Protein AF-A0A4Z0ADP9-F1 (afdb_monomer)

Mean predicted aligned error: 9.2 Å

Radius of gyration: 18.4 Å; Cα contacts (8 Å, |Δi|>4): 472; chains: 1; bounding box: 40×33×68 Å

Solvent-accessib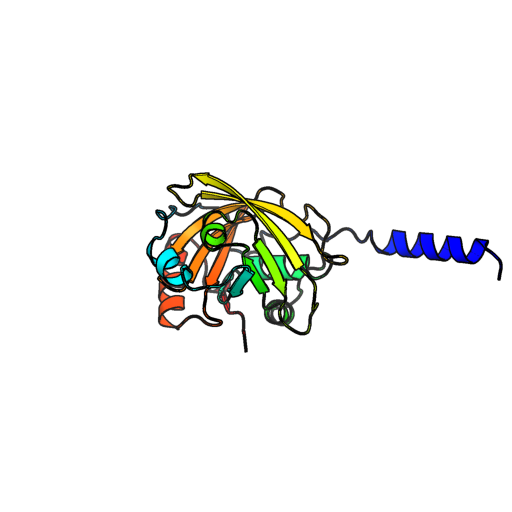le surface area (backbone atoms only — not comparable to full-atom values): 11569 Å² total; per-residue (Å²): 134,67,73,69,62,59,55,55,54,54,55,53,60,63,56,68,72,61,64,75,57,58,80,79,73,46,80,40,74,81,27,31,42,49,67,57,62,85,72,70,54,34,64,67,64,62,58,34,53,64,60,41,74,79,60,63,73,58,40,69,34,24,47,24,34,31,23,38,43,50,43,35,48,54,37,11,40,40,48,41,18,48,70,64,91,50,69,67,60,39,49,44,24,37,50,30,38,34,25,65,42,72,63,25,72,71,42,30,51,45,31,37,41,32,32,51,54,92,47,59,57,85,26,31,35,29,35,31,26,45,62,78,35,76,68,39,31,30,30,32,39,23,57,76,46,52,36,90,67,21,25,64,82,58,66,82,48,63,66,27,48,31,30,35,57,46,72,53,61,55,36,35,34,36,40,35,36,40,60,87,45,20,28,41,36,38,28,45,19,74,44,50,64,73,54,73,64,55,50,50,53,51,51,59,56,41,43,80,63,58,43,52,77,86,24,52,43,73,36,70,65,124

Foldseek 3Di:
DDVVVVVVVVVVVVVVLPPAQDAQPQCPPLFFQDFDDDAFFDFDPVLQLVLQVPDDFFDKWWQFKKFNSVLQVLLCQQQANDGDPDVVSSLQFRKMKTHRGSCCVLQVQKIKIAGDHVPPHPWIWMKGWHDPDSRRSWIWIATDDTDPNGYDHQHFHRTWTKGWNDDDNFKTKMWTQTPVRTIIITIIGPDNHDDPVRVVVVVVVVVVVRDDPSRMDGHDPD

Organism: NCBI:txid2293832

Nearest PDB structures (foldseek):
  2at8-assembly1_X  TM=5.720E-01  e=4.796E-04  Rhodnius prolixus
  3bx8-assembly5_E  TM=5.075E-01  e=3.160E-04  unclassified
  3bx8-assembly7_G  TM=4.800E-01  e=2.489E-04  unclassified
  3bx8-assembly8_H  TM=4.765E-01  e=2.345E-04  unclassified
  2een-assembly1_A  TM=3.243E-01  e=4.624E-03  Pyrococcus horikoshii

pLDDT: mean 77.28, std 14.63, range [37.06, 95.62]

Structure (mmCIF, N/CA/C/O backbone):
data_AF-A0A4Z0ADP9-F1
#
_entry.id   AF-A0A4Z0ADP9-F1
#
loop_
_atom_site.group_PDB
_atom_site.id
_atom_site.type_symbol
_atom_site.label_atom_id
_atom_site.label_alt_id
_atom_site.label_comp_id
_atom_site.label_asym_id
_atom_site.label_entity_id
_atom_site.label_seq_id
_atom_site.pdbx_PDB_ins_code
_atom_site.Cartn_x
_atom_site.Cartn_y
_atom_site.Cartn_z
_atom_site.occupancy
_atom_site.B_iso_or_equiv
_atom_site.auth_seq_id
_atom_site.auth_comp_id
_atom_site.auth_asym_id
_atom_site.auth_atom_id
_atom_site.pdbx_PDB_model_num
ATOM 1 N N . MET A 1 1 ? 2.731 -4.764 -52.595 1.00 45.91 1 MET A N 1
ATOM 2 C CA . MET A 1 1 ? 3.699 -4.576 -51.487 1.00 45.91 1 MET A CA 1
ATOM 3 C C . MET A 1 1 ? 4.362 -5.916 -51.202 1.00 45.91 1 MET A C 1
ATOM 5 O O . MET A 1 1 ? 3.656 -6.916 -51.188 1.00 45.91 1 MET A O 1
ATOM 9 N N . LYS A 1 2 ? 5.696 -5.973 -51.088 1.00 42.97 2 LYS A N 1
ATOM 10 C CA . LYS A 1 2 ? 6.429 -7.241 -50.922 1.00 42.97 2 LYS A CA 1
ATOM 11 C C . LYS A 1 2 ? 6.234 -7.778 -49.487 1.00 42.97 2 LYS A C 1
ATOM 13 O O . LYS A 1 2 ? 6.376 -7.000 -48.548 1.00 42.97 2 LYS A O 1
ATOM 18 N N . PRO A 1 3 ? 5.969 -9.081 -49.284 1.00 50.41 3 PRO A N 1
ATOM 19 C CA . PRO A 1 3 ? 5.719 -9.668 -47.956 1.00 50.41 3 PRO A CA 1
ATOM 20 C C . PRO A 1 3 ? 6.911 -9.550 -46.986 1.00 50.41 3 PRO A C 1
ATOM 22 O O . PRO A 1 3 ? 6.744 -9.633 -45.774 1.00 50.41 3 PRO A O 1
ATOM 25 N N . GLN A 1 4 ? 8.109 -9.271 -47.503 1.00 45.81 4 GLN A N 1
ATOM 26 C CA . GLN A 1 4 ? 9.327 -9.063 -46.716 1.00 45.81 4 GLN A CA 1
ATOM 27 C C . GLN A 1 4 ? 9.297 -7.774 -45.872 1.00 45.81 4 GLN A C 1
ATOM 29 O O . GLN A 1 4 ? 9.959 -7.706 -44.842 1.00 45.81 4 GLN A O 1
ATOM 34 N N . THR A 1 5 ? 8.501 -6.769 -46.255 1.00 45.94 5 THR A N 1
ATOM 35 C CA . THR A 1 5 ? 8.387 -5.504 -45.503 1.00 45.94 5 THR A CA 1
ATOM 36 C C . THR A 1 5 ? 7.452 -5.625 -44.292 1.00 45.94 5 THR A C 1
ATOM 38 O O . THR A 1 5 ? 7.631 -4.915 -43.308 1.00 45.94 5 THR A O 1
ATOM 41 N N . LEU A 1 6 ? 6.496 -6.563 -44.328 1.00 45.88 6 LEU A N 1
ATOM 42 C CA . LEU A 1 6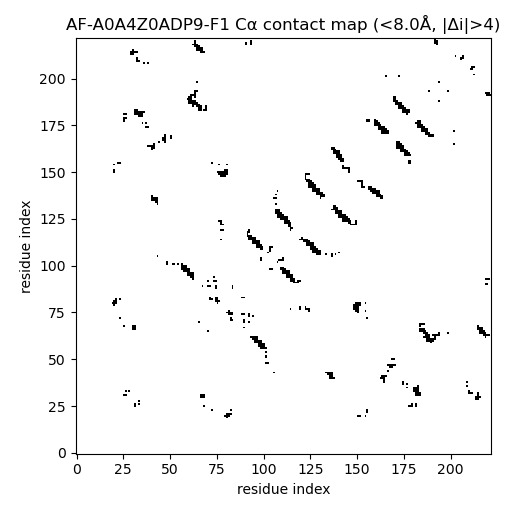 ? 5.605 -6.871 -43.201 1.00 45.88 6 LEU A CA 1
ATOM 43 C C . LEU A 1 6 ? 6.346 -7.618 -42.081 1.00 45.88 6 LEU A C 1
ATOM 45 O O . LEU A 1 6 ? 6.164 -7.299 -40.911 1.00 45.88 6 LEU A O 1
ATOM 49 N N . LEU A 1 7 ? 7.238 -8.550 -42.430 1.00 42.06 7 LEU A N 1
ATOM 50 C CA . LEU A 1 7 ? 8.045 -9.293 -41.454 1.00 42.06 7 LEU A CA 1
ATOM 51 C C . LEU A 1 7 ? 9.061 -8.408 -40.716 1.00 42.06 7 LEU A C 1
ATOM 53 O O . LEU A 1 7 ? 9.235 -8.566 -39.510 1.00 42.06 7 LEU A O 1
ATOM 57 N N . ALA A 1 8 ? 9.674 -7.432 -41.393 1.00 43.19 8 ALA A N 1
ATOM 58 C CA . ALA A 1 8 ? 10.586 -6.487 -40.743 1.00 43.19 8 ALA A CA 1
ATOM 59 C C . ALA A 1 8 ? 9.866 -5.580 -39.723 1.00 43.19 8 ALA A C 1
ATOM 61 O O . ALA A 1 8 ? 10.419 -5.289 -38.664 1.00 43.19 8 ALA A O 1
ATOM 62 N N . GLY A 1 9 ? 8.614 -5.191 -39.997 1.00 38.56 9 GLY A N 1
ATOM 63 C CA . GLY A 1 9 ? 7.794 -4.406 -39.068 1.00 38.56 9 GLY A CA 1
ATOM 64 C C . GLY A 1 9 ? 7.438 -5.160 -37.782 1.00 38.56 9 GLY A C 1
ATOM 65 O O . GLY A 1 9 ? 7.471 -4.578 -36.701 1.00 38.56 9 GLY A O 1
ATOM 66 N N . PHE A 1 10 ? 7.174 -6.468 -37.869 1.00 47.38 10 PHE A N 1
ATOM 67 C CA . PHE A 1 10 ? 6.873 -7.293 -36.691 1.00 47.38 10 PHE A CA 1
ATOM 68 C C . PHE A 1 10 ? 8.099 -7.555 -35.805 1.00 47.38 10 PHE A C 1
ATOM 70 O O . PHE A 1 10 ? 7.971 -7.575 -34.582 1.00 47.38 10 PHE A O 1
ATOM 77 N N . VAL A 1 11 ? 9.291 -7.699 -36.393 1.00 43.06 11 VAL A N 1
ATOM 78 C CA . VAL A 1 11 ? 10.532 -7.921 -35.627 1.00 43.06 11 VAL A CA 1
ATOM 79 C C . VAL A 1 11 ? 10.939 -6.667 -34.842 1.00 43.06 11 VAL A C 1
ATOM 81 O O . VAL A 1 11 ? 11.368 -6.783 -33.696 1.00 43.06 11 VAL A O 1
ATOM 84 N N . PHE A 1 12 ? 10.730 -5.464 -35.390 1.00 42.19 12 PHE A N 1
ATOM 85 C CA . PHE A 1 12 ? 11.024 -4.217 -34.671 1.00 42.19 12 PHE A CA 1
ATOM 86 C C . PHE A 1 12 ? 10.050 -3.926 -33.517 1.00 42.19 12 PHE A C 1
ATOM 88 O O . PHE A 1 12 ? 10.489 -3.449 -32.472 1.00 42.19 12 PHE A O 1
ATOM 95 N N . ILE A 1 13 ? 8.763 -4.268 -33.651 1.00 45.38 13 ILE A N 1
ATOM 96 C CA . ILE A 1 13 ? 7.767 -4.067 -32.580 1.00 45.38 13 ILE A CA 1
ATOM 97 C C . ILE A 1 13 ? 8.021 -5.013 -31.389 1.00 45.38 13 ILE A C 1
ATOM 99 O O . ILE A 1 13 ? 7.850 -4.610 -30.238 1.00 45.38 13 ILE A O 1
ATOM 103 N N . LEU A 1 14 ? 8.506 -6.236 -31.640 1.00 39.66 14 LEU A N 1
ATOM 104 C CA . LEU A 1 14 ? 8.877 -7.203 -30.593 1.00 39.66 14 LEU A CA 1
ATOM 105 C C . LEU A 1 14 ? 10.165 -6.826 -29.834 1.00 39.66 14 LEU A C 1
ATOM 107 O O . LEU A 1 14 ? 10.296 -7.144 -28.651 1.00 39.66 14 LEU A O 1
ATOM 111 N N . LEU A 1 15 ? 11.101 -6.120 -30.476 1.00 37.06 15 LEU A N 1
ATOM 112 C CA . LEU A 1 15 ? 12.349 -5.671 -29.843 1.00 37.06 15 LEU A CA 1
ATOM 113 C C . LEU A 1 15 ? 12.176 -4.388 -29.015 1.00 37.06 15 LEU A C 1
ATOM 115 O O . LEU A 1 15 ? 12.856 -4.224 -28.005 1.00 37.06 15 LEU A O 1
ATOM 119 N N . SER A 1 16 ? 11.228 -3.509 -29.360 1.00 40.22 16 SER A N 1
ATOM 120 C CA . SER A 1 16 ? 10.920 -2.318 -28.548 1.00 40.22 16 SER A CA 1
ATOM 121 C C . SER A 1 16 ? 10.246 -2.624 -27.203 1.00 40.22 16 SER A C 1
ATOM 123 O O . SER A 1 16 ? 10.272 -1.785 -26.310 1.00 40.22 16 SER A O 1
ATOM 125 N N . SER A 1 17 ? 9.686 -3.825 -27.017 1.00 39.66 17 SER A N 1
ATOM 126 C CA . SER A 1 17 ? 9.154 -4.280 -25.720 1.00 39.66 17 SER A CA 1
ATOM 127 C C . SER A 1 17 ? 10.213 -4.866 -24.774 1.00 39.66 17 SER A C 1
ATOM 129 O O . SER A 1 17 ? 9.867 -5.331 -23.692 1.00 39.66 17 SER A O 1
ATOM 131 N N . MET A 1 18 ? 11.495 -4.847 -25.159 1.00 41.31 18 MET A N 1
ATOM 132 C CA . MET A 1 18 ? 12.620 -5.289 -24.324 1.00 41.31 18 MET A CA 1
ATOM 133 C C . MET A 1 18 ? 13.418 -4.128 -23.722 1.00 41.31 18 MET A C 1
ATOM 135 O O . MET A 1 18 ? 14.611 -4.259 -23.458 1.00 41.31 18 MET A O 1
ATOM 139 N N . THR A 1 19 ? 12.787 -2.982 -23.459 1.00 47.94 19 THR A N 1
ATOM 140 C CA . THR A 1 19 ? 13.352 -2.054 -22.474 1.00 47.94 19 THR A CA 1
ATOM 141 C C . THR A 1 19 ? 13.363 -2.768 -21.126 1.00 47.94 19 THR A C 1
ATOM 143 O O . THR A 1 19 ? 12.310 -3.009 -20.535 1.00 47.94 19 THR A O 1
ATOM 146 N N . SER A 1 20 ? 14.550 -3.164 -20.662 1.00 54.59 20 SER A N 1
ATOM 147 C CA . SER A 1 20 ? 14.734 -3.728 -19.328 1.00 54.59 20 SER A CA 1
ATOM 148 C C . SER A 1 20 ? 14.163 -2.751 -18.305 1.00 54.59 20 SER A C 1
ATOM 150 O O . SER A 1 20 ? 14.586 -1.592 -18.268 1.00 54.59 20 SER A O 1
ATOM 152 N N . ALA A 1 21 ? 13.200 -3.201 -17.500 1.00 57.28 21 ALA A N 1
ATOM 153 C CA . ALA A 1 21 ? 12.671 -2.398 -16.407 1.00 57.28 21 ALA A CA 1
ATOM 154 C C . ALA A 1 21 ? 13.836 -1.926 -15.524 1.00 57.28 21 ALA A C 1
ATOM 156 O O . ALA A 1 21 ? 14.696 -2.728 -15.153 1.00 57.28 21 ALA A O 1
ATOM 157 N N . GLN A 1 22 ? 13.891 -0.627 -15.226 1.00 65.44 22 GLN A N 1
ATOM 158 C CA . GLN A 1 22 ? 14.940 -0.088 -14.363 1.00 65.44 22 GLN A CA 1
ATOM 159 C C . GLN A 1 22 ? 14.757 -0.656 -12.957 1.00 65.44 22 GLN A C 1
ATOM 161 O O . GLN A 1 22 ? 13.633 -0.696 -12.462 1.00 65.44 22 GLN A O 1
ATOM 166 N N . SER A 1 23 ? 15.829 -1.104 -12.302 1.00 62.56 23 SER A N 1
ATOM 167 C CA . SER A 1 23 ? 15.724 -1.546 -10.911 1.00 62.56 23 SER A CA 1
ATOM 168 C C . SER A 1 23 ? 15.226 -0.394 -10.035 1.00 62.56 23 SER A C 1
ATOM 170 O O . SER A 1 23 ? 15.617 0.762 -10.204 1.00 62.56 23 SER A O 1
ATOM 172 N N . LEU A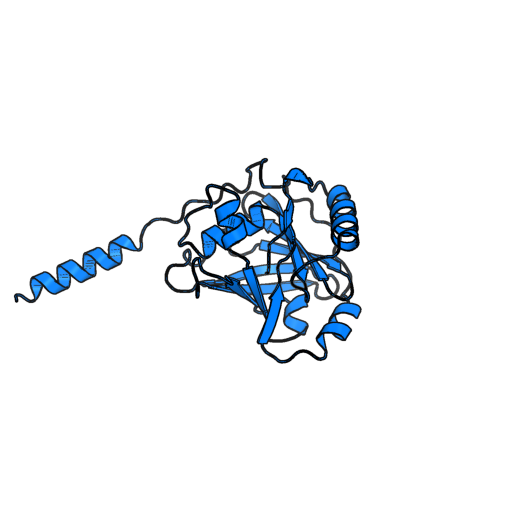 1 24 ? 14.329 -0.707 -9.104 1.00 67.25 24 LEU A N 1
ATOM 173 C CA . LEU A 1 24 ? 13.895 0.251 -8.095 1.00 67.25 24 LEU A CA 1
ATOM 174 C C . LEU A 1 24 ? 15.035 0.484 -7.109 1.00 67.25 24 LEU A C 1
ATOM 176 O O . LEU A 1 24 ? 15.531 -0.461 -6.495 1.00 67.25 24 LEU A O 1
ATOM 180 N N . ALA A 1 25 ? 15.428 1.743 -6.932 1.00 68.31 25 ALA A N 1
ATOM 181 C CA . ALA A 1 25 ? 16.296 2.141 -5.832 1.00 68.31 25 ALA A CA 1
ATOM 182 C C . ALA A 1 25 ? 15.467 2.178 -4.540 1.00 68.31 25 ALA A C 1
ATOM 184 O O . ALA A 1 25 ? 14.965 3.222 -4.132 1.00 68.31 25 ALA A O 1
ATOM 185 N N . TRP A 1 26 ? 15.256 1.009 -3.936 1.00 69.94 26 TRP A N 1
ATOM 186 C CA . TRP A 1 26 ? 14.468 0.875 -2.711 1.00 69.94 26 TRP A CA 1
ATOM 187 C C . TRP A 1 26 ? 15.124 1.527 -1.505 1.00 69.94 26 TRP A C 1
ATOM 189 O O . TRP A 1 26 ? 14.429 1.996 -0.620 1.00 69.94 26 TRP A O 1
ATOM 199 N N . ASN A 1 27 ? 16.451 1.579 -1.476 1.00 68.88 27 ASN A N 1
ATOM 200 C CA . ASN A 1 27 ? 17.247 2.131 -0.384 1.00 68.88 27 ASN A CA 1
ATOM 201 C C . ASN A 1 27 ? 17.415 3.659 -0.449 1.00 68.88 27 ASN A C 1
ATOM 203 O O . ASN A 1 27 ? 18.306 4.201 0.204 1.00 68.88 27 ASN A O 1
ATOM 207 N N . ASP A 1 28 ? 16.601 4.341 -1.253 1.00 76.06 28 ASP A N 1
ATOM 208 C CA . ASP A 1 28 ? 16.583 5.795 -1.360 1.00 76.06 28 ASP A CA 1
ATOM 209 C C . ASP A 1 28 ? 16.037 6.407 -0.048 1.00 76.06 28 ASP A C 1
ATOM 211 O O . ASP A 1 28 ? 14.858 6.211 0.282 1.00 76.06 28 ASP A O 1
ATOM 215 N N . PRO A 1 29 ? 16.873 7.114 0.736 1.00 75.94 29 PRO A N 1
ATOM 216 C CA . PRO A 1 29 ? 16.493 7.635 2.049 1.00 75.94 29 PRO A CA 1
ATOM 217 C C . PRO A 1 29 ? 15.490 8.794 1.977 1.00 75.94 29 PR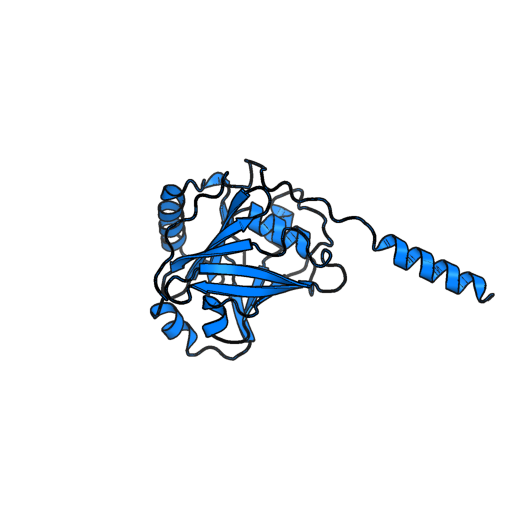O A C 1
ATOM 219 O O . PRO A 1 29 ? 14.984 9.213 3.024 1.00 75.94 29 PRO A O 1
ATOM 222 N N . ASP A 1 30 ? 15.215 9.327 0.783 1.00 79.12 30 ASP A N 1
ATOM 223 C CA . ASP A 1 30 ? 14.237 10.397 0.567 1.00 79.12 30 ASP A CA 1
ATOM 224 C C . ASP A 1 30 ? 12.812 9.871 0.385 1.00 79.12 30 ASP A C 1
ATOM 226 O O . ASP A 1 30 ? 11.857 10.647 0.409 1.00 79.12 30 ASP A O 1
ATOM 230 N N . ILE A 1 31 ? 12.655 8.558 0.202 1.00 75.19 31 ILE A N 1
ATOM 231 C CA . ILE A 1 31 ? 11.346 7.944 -0.026 1.00 75.19 31 ILE A CA 1
ATOM 232 C C . ILE A 1 31 ? 11.110 6.662 0.765 1.00 75.19 31 ILE A C 1
ATOM 234 O O . ILE A 1 31 ? 10.000 6.150 0.676 1.00 75.19 31 ILE A O 1
ATOM 238 N N . SER A 1 32 ? 12.107 6.135 1.484 1.00 79.19 32 SER A N 1
ATOM 239 C CA . SER A 1 32 ? 12.035 4.858 2.202 1.00 79.19 32 SER A CA 1
ATOM 240 C C . SER A 1 32 ? 12.519 4.943 3.653 1.00 79.19 32 SER A C 1
ATOM 242 O O . SER A 1 32 ? 13.356 5.781 3.996 1.00 79.19 32 SER A O 1
ATOM 244 N N . ASP A 1 33 ? 12.019 4.045 4.510 1.00 84.12 33 ASP A N 1
ATOM 245 C CA . ASP A 1 33 ? 12.230 4.081 5.966 1.00 84.12 33 ASP A CA 1
ATOM 246 C C . ASP A 1 33 ? 13.282 3.088 6.491 1.00 84.12 33 ASP A C 1
ATOM 248 O O . ASP A 1 33 ? 13.207 2.588 7.617 1.00 84.12 33 ASP A O 1
ATOM 252 N N . GLY A 1 34 ? 14.321 2.845 5.689 1.00 80.12 34 GLY A N 1
ATOM 253 C CA . GLY A 1 34 ? 15.491 2.070 6.100 1.00 80.12 34 GLY A CA 1
ATOM 254 C C . GLY A 1 34 ? 15.232 0.566 6.204 1.00 80.12 34 GLY A C 1
ATOM 255 O O . GLY A 1 34 ? 14.326 0.026 5.570 1.00 80.12 34 GLY A O 1
ATOM 256 N N . ALA A 1 35 ? 16.084 -0.123 6.966 1.00 85.50 35 ALA A N 1
ATOM 257 C CA . ALA A 1 35 ? 16.092 -1.581 7.025 1.00 85.50 35 ALA A CA 1
ATOM 258 C C . ALA A 1 35 ? 14.790 -2.163 7.606 1.00 85.50 35 ALA A C 1
ATOM 260 O O . ALA A 1 35 ? 14.213 -1.600 8.534 1.00 85.50 35 ALA A O 1
ATOM 261 N N . CYS A 1 36 ? 14.369 -3.331 7.120 1.00 88.75 36 CYS A N 1
ATOM 262 C CA . CYS A 1 36 ? 13.180 -4.015 7.618 1.00 88.75 36 CYS A CA 1
ATOM 263 C C . CYS A 1 36 ? 13.290 -4.348 9.109 1.00 88.75 36 CYS A C 1
ATOM 265 O O . CYS A 1 36 ? 14.086 -5.198 9.510 1.00 88.75 36 CYS A O 1
ATOM 267 N N . GLN A 1 37 ? 12.435 -3.718 9.912 1.00 87.75 37 GLN A N 1
ATOM 268 C CA . GLN A 1 37 ? 12.203 -4.056 11.311 1.00 87.75 37 GLN A CA 1
ATOM 269 C C . GLN A 1 37 ? 10.740 -4.480 11.443 1.00 87.75 37 GLN A C 1
ATOM 271 O O . GLN A 1 37 ? 9.877 -3.616 11.574 1.00 87.75 37 GLN A O 1
ATOM 276 N N . PRO A 1 38 ? 10.428 -5.786 11.327 1.00 84.81 38 PRO A N 1
ATOM 277 C CA . PRO A 1 38 ? 9.049 -6.244 11.227 1.00 84.81 38 PRO A CA 1
ATOM 278 C C . PRO A 1 38 ? 8.272 -5.875 12.497 1.00 84.81 38 PRO A C 1
ATOM 280 O O . PRO A 1 38 ? 8.588 -6.400 13.571 1.00 84.81 38 PRO A O 1
ATOM 283 N N . PRO A 1 39 ? 7.235 -5.021 12.404 1.00 87.88 39 PRO A N 1
ATOM 284 C CA . PRO A 1 39 ? 6.394 -4.725 13.548 1.00 87.88 39 PRO A CA 1
ATOM 285 C C . PRO A 1 39 ? 5.645 -5.989 13.999 1.00 87.88 39 PRO A C 1
ATOM 287 O O . PRO A 1 39 ? 5.439 -6.918 13.199 1.00 87.88 39 PRO A O 1
ATOM 290 N N . PRO A 1 40 ? 5.202 -6.048 15.266 1.00 87.38 40 PRO A N 1
ATOM 291 C CA . PRO A 1 40 ? 4.262 -7.056 15.716 1.00 87.38 40 PRO A CA 1
ATOM 292 C C . PRO A 1 40 ? 3.021 -7.051 14.830 1.00 87.38 40 PRO A C 1
ATOM 294 O O . PRO A 1 40 ? 2.431 -6.010 14.540 1.00 87.38 40 PRO A O 1
ATOM 297 N N . THR A 1 41 ? 2.630 -8.238 14.404 1.00 83.62 41 THR A N 1
ATOM 298 C CA . THR A 1 41 ? 1.376 -8.454 13.698 1.00 83.62 41 THR A CA 1
ATOM 299 C C . THR A 1 41 ? 0.179 -8.244 14.619 1.00 83.62 41 THR A C 1
ATOM 301 O O . THR A 1 41 ? 0.268 -8.539 15.815 1.00 83.62 41 THR A O 1
ATOM 304 N N . ILE A 1 42 ? -0.975 -7.877 14.066 1.00 81.88 42 ILE A N 1
ATOM 305 C CA . ILE A 1 42 ? -2.234 -7.898 14.821 1.00 81.88 42 ILE A CA 1
ATOM 306 C C . ILE A 1 42 ? -2.932 -9.259 14.729 1.00 81.88 42 ILE A C 1
ATOM 308 O O . ILE A 1 42 ? -2.757 -10.023 13.779 1.00 81.88 42 ILE A O 1
ATOM 312 N N . ALA A 1 43 ? -3.755 -9.562 15.733 1.00 77.94 43 ALA A N 1
ATOM 313 C CA . ALA A 1 43 ? -4.714 -10.653 15.629 1.00 77.94 43 ALA A CA 1
ATOM 314 C C . ALA A 1 43 ? -5.766 -10.327 14.557 1.00 77.94 43 ALA A C 1
ATOM 316 O O . ALA A 1 43 ? -6.019 -9.158 14.262 1.00 77.94 43 ALA A O 1
ATOM 317 N N . PHE A 1 44 ? -6.403 -11.364 14.009 1.00 71.81 44 PHE A N 1
ATOM 318 C CA . PHE A 1 44 ? -7.406 -11.225 12.951 1.00 71.81 44 PHE A CA 1
ATOM 319 C C . PHE A 1 44 ? -8.461 -10.142 13.294 1.00 71.81 44 PHE A C 1
ATOM 321 O O . PHE A 1 44 ? -9.221 -10.318 14.255 1.00 71.81 44 PHE A O 1
ATOM 328 N N . PRO A 1 45 ? -8.538 -9.024 12.540 1.00 70.88 45 PRO A N 1
ATOM 329 C CA . PRO A 1 45 ? -9.336 -7.861 12.926 1.00 70.88 45 PRO A CA 1
ATOM 330 C C . PRO A 1 45 ? -10.817 -8.084 12.599 1.00 70.88 45 PRO A C 1
ATOM 332 O O . PRO A 1 45 ? -11.326 -7.739 11.529 1.00 70.88 45 PRO A O 1
ATOM 335 N N . THR A 1 46 ? -11.544 -8.671 13.550 1.00 70.94 46 THR A N 1
ATOM 336 C CA . THR A 1 46 ? -12.976 -8.978 13.405 1.00 70.94 46 THR A CA 1
ATOM 337 C C . THR A 1 46 ? -13.835 -7.737 13.155 1.00 70.94 46 THR A C 1
ATOM 339 O O . THR A 1 46 ? -14.879 -7.851 12.508 1.00 70.94 46 THR A O 1
ATOM 342 N N . GLN A 1 47 ? -13.396 -6.551 13.601 1.00 67.31 47 GLN A N 1
ATOM 343 C CA . GLN A 1 47 ? -14.107 -5.298 13.340 1.00 67.31 47 GLN A CA 1
ATOM 344 C C . GLN A 1 47 ? -14.192 -4.983 11.845 1.00 67.31 47 GLN A C 1
ATOM 346 O O . GLN A 1 47 ? -15.270 -4.623 11.376 1.00 67.31 47 GLN A O 1
ATOM 351 N N . ILE A 1 48 ? -13.116 -5.188 11.080 1.00 70.00 48 ILE A N 1
ATOM 352 C CA . ILE A 1 48 ? -13.154 -4.914 9.642 1.00 70.00 48 ILE A CA 1
ATOM 353 C C . ILE A 1 48 ? -14.066 -5.915 8.926 1.00 70.00 48 ILE A C 1
ATOM 355 O O . ILE A 1 48 ? -14.820 -5.514 8.045 1.00 70.00 48 ILE A O 1
ATOM 359 N N . ILE A 1 49 ? -14.084 -7.197 9.325 1.00 73.19 49 ILE A N 1
ATOM 360 C CA . ILE A 1 49 ? -15.035 -8.171 8.751 1.00 73.19 49 ILE A CA 1
ATOM 361 C C . ILE A 1 49 ? -16.469 -7.650 8.873 1.00 73.19 49 ILE A C 1
ATOM 363 O O . ILE A 1 49 ? -17.255 -7.770 7.936 1.00 73.19 49 ILE A O 1
ATOM 367 N N . ASN A 1 50 ? -16.823 -7.081 10.027 1.00 73.00 50 ASN A N 1
ATOM 368 C CA . ASN A 1 50 ? -18.170 -6.569 10.246 1.00 73.00 50 ASN A CA 1
ATOM 369 C C . ASN A 1 50 ? -18.498 -5.398 9.320 1.00 73.00 50 ASN A C 1
ATOM 371 O O . ASN A 1 50 ? -19.604 -5.365 8.786 1.00 73.00 50 ASN A O 1
ATOM 375 N N . THR A 1 51 ? -17.543 -4.507 9.056 1.00 72.44 51 THR A N 1
ATOM 376 C CA . THR A 1 51 ? -17.717 -3.436 8.067 1.00 72.44 51 THR A CA 1
ATOM 377 C C . THR A 1 51 ? -17.817 -3.977 6.637 1.00 72.44 51 THR A C 1
ATOM 379 O O . THR A 1 51 ? -18.595 -3.483 5.825 1.00 72.44 51 THR A O 1
ATOM 382 N N . LEU A 1 52 ? -17.064 -5.032 6.331 1.00 74.69 52 LEU A N 1
ATOM 383 C CA . LEU A 1 52 ? -16.994 -5.648 5.010 1.00 74.69 52 LEU A CA 1
ATOM 384 C C . LEU A 1 52 ? -18.216 -6.512 4.663 1.00 74.69 52 LEU A C 1
ATOM 386 O O . LEU A 1 52 ? -18.547 -6.630 3.488 1.00 74.69 52 LEU A O 1
ATOM 390 N N . LYS A 1 53 ? -18.909 -7.100 5.651 1.00 74.12 53 LYS A N 1
ATOM 391 C CA . LYS A 1 53 ? -20.027 -8.061 5.476 1.00 74.12 53 LYS A CA 1
ATOM 392 C C . LYS A 1 53 ? -21.167 -7.598 4.556 1.00 74.12 53 LYS A C 1
ATOM 394 O O . LYS A 1 53 ? -21.921 -8.447 4.092 1.00 74.12 53 LYS A O 1
ATOM 399 N N . GLY A 1 54 ? -21.303 -6.298 4.296 1.00 71.00 54 GLY A N 1
ATOM 400 C CA . GLY A 1 54 ? -22.323 -5.735 3.405 1.00 71.00 54 GLY A CA 1
ATOM 401 C C . GLY A 1 54 ? -21.850 -5.393 1.989 1.00 71.00 54 GLY A C 1
ATOM 402 O O . GLY A 1 54 ? -22.664 -4.953 1.180 1.00 71.00 54 GLY A O 1
ATOM 403 N N . LEU A 1 55 ? -20.560 -5.550 1.675 1.00 77.56 55 LEU A N 1
ATOM 404 C CA . LEU A 1 55 ? -20.024 -5.183 0.366 1.00 77.56 55 LEU A CA 1
ATOM 405 C C . LEU A 1 55 ? -20.250 -6.292 -0.677 1.00 77.56 55 LEU A C 1
ATOM 407 O O . LEU A 1 55 ? -20.183 -7.480 -0.345 1.00 77.56 55 LEU A O 1
ATOM 411 N N . PRO A 1 56 ? -20.495 -5.927 -1.949 1.00 77.56 56 PRO A N 1
ATOM 412 C CA . PRO A 1 56 ? -20.619 -6.899 -3.028 1.00 77.56 56 PRO A CA 1
ATOM 413 C C . PRO A 1 56 ? -19.284 -7.609 -3.303 1.00 77.56 56 PRO A C 1
ATOM 415 O O . PRO A 1 56 ? -18.208 -7.138 -2.930 1.00 77.56 56 PRO A O 1
ATOM 418 N N . GLN A 1 57 ? -19.337 -8.742 -4.007 1.00 76.69 57 GLN A N 1
ATOM 419 C CA . GLN A 1 57 ? -18.127 -9.345 -4.574 1.00 76.69 57 GLN A CA 1
ATOM 420 C C . GLN A 1 57 ? -17.446 -8.372 -5.544 1.00 76.69 57 GLN A C 1
ATOM 422 O O . GLN A 1 57 ? -18.119 -7.599 -6.227 1.00 76.69 57 GLN A O 1
ATOM 427 N N . GLY A 1 58 ? -16.113 -8.413 -5.611 1.00 77.50 58 GLY A N 1
ATOM 428 C CA . GLY A 1 58 ? -15.356 -7.476 -6.446 1.00 77.50 58 GLY A CA 1
ATOM 429 C C . GLY A 1 58 ? -15.346 -6.045 -5.901 1.00 77.50 58 GLY A C 1
ATOM 430 O O . GLY A 1 58 ? -15.195 -5.104 -6.680 1.00 77.50 58 GLY A O 1
ATOM 431 N N . PHE A 1 59 ? -15.551 -5.856 -4.592 1.00 82.88 59 PHE A N 1
ATOM 432 C CA . PHE A 1 59 ? -15.495 -4.527 -3.993 1.00 82.88 59 PHE A CA 1
ATOM 433 C C . PHE A 1 59 ? -14.087 -3.939 -4.089 1.00 82.88 59 PHE A C 1
ATOM 435 O O . PHE A 1 59 ? -13.072 -4.641 -4.156 1.00 82.88 59 PHE A O 1
ATOM 442 N N . ARG A 1 60 ? -14.048 -2.612 -4.085 1.00 87.19 60 ARG A N 1
ATOM 443 C CA . ARG A 1 60 ? -12.831 -1.840 -4.262 1.00 87.19 60 ARG A CA 1
ATOM 444 C C . ARG A 1 60 ? -12.530 -1.033 -3.013 1.00 87.19 60 ARG A C 1
ATOM 446 O O . ARG A 1 60 ? -13.436 -0.488 -2.389 1.00 87.19 60 ARG A O 1
ATOM 453 N N . VAL A 1 61 ? -11.248 -0.932 -2.706 1.00 88.56 61 VAL A N 1
ATOM 454 C CA . VAL A 1 61 ? -10.702 -0.117 -1.627 1.00 88.56 61 VAL A CA 1
ATOM 455 C C . VAL A 1 61 ? -9.660 0.851 -2.163 1.00 88.56 61 VAL A C 1
ATOM 457 O O . VAL A 1 61 ? -9.130 0.696 -3.269 1.00 88.56 61 VAL A O 1
ATOM 460 N N . TYR A 1 62 ? -9.384 1.869 -1.366 1.00 91.69 62 TYR A N 1
ATOM 461 C CA . TYR A 1 62 ? -8.445 2.934 -1.662 1.00 91.69 62 TYR A CA 1
ATOM 462 C C . TYR A 1 62 ? -7.121 2.686 -0.949 1.00 91.69 62 TYR A C 1
ATOM 464 O O . TYR A 1 62 ? -7.092 2.065 0.116 1.00 91.69 62 TYR A O 1
ATOM 472 N N . LEU A 1 63 ? -6.045 3.246 -1.505 1.00 93.31 63 LEU A N 1
ATOM 473 C CA . LEU A 1 63 ? -4.766 3.403 -0.817 1.00 93.31 63 LEU A CA 1
ATOM 474 C C . LEU A 1 63 ? -4.531 4.895 -0.507 1.00 93.31 63 LEU A C 1
ATOM 476 O O . LEU A 1 63 ? -3.744 5.536 -1.208 1.00 93.31 63 LEU A O 1
ATOM 480 N N . PRO A 1 64 ? -5.276 5.499 0.449 1.00 94.81 64 PRO A N 1
ATOM 481 C CA . PRO A 1 64 ? -5.263 6.944 0.733 1.00 94.81 64 PRO A CA 1
ATOM 482 C C . PRO A 1 64 ? -3.969 7.452 1.343 1.00 94.81 64 PRO A C 1
ATOM 484 O O . PRO A 1 64 ? -3.692 8.642 1.255 1.00 94.81 64 PRO A O 1
ATOM 487 N N . PHE A 1 65 ? -3.187 6.585 1.973 1.00 95.62 65 PHE A N 1
ATOM 488 C CA . PHE A 1 65 ? -2.016 6.988 2.731 1.00 95.62 65 PHE A CA 1
ATOM 489 C C . PHE A 1 65 ? -0.974 5.881 2.697 1.00 95.62 65 PHE A C 1
ATOM 491 O O . PHE A 1 65 ? -1.326 4.703 2.642 1.00 95.62 65 PHE A O 1
ATOM 498 N N . GLY A 1 66 ? 0.301 6.236 2.711 1.00 94.19 66 GLY A N 1
ATOM 499 C CA . GLY A 1 66 ? 1.367 5.253 2.614 1.00 94.19 66 GLY A CA 1
ATOM 500 C C . GLY A 1 66 ? 2.739 5.882 2.516 1.00 94.19 66 GLY A C 1
ATOM 501 O O . GLY A 1 66 ? 2.904 7.097 2.601 1.00 94.19 66 GLY A O 1
ATOM 502 N N . ASN A 1 67 ? 3.722 5.026 2.305 1.00 92.81 67 ASN A N 1
ATOM 503 C CA . ASN A 1 67 ? 5.092 5.419 2.050 1.00 92.81 67 ASN A CA 1
ATOM 504 C C . ASN A 1 67 ? 5.277 5.850 0.588 1.00 92.81 67 ASN A C 1
ATOM 506 O O . ASN A 1 67 ? 4.777 5.192 -0.328 1.00 92.81 67 ASN A O 1
ATOM 510 N N . SER A 1 68 ? 6.048 6.906 0.343 1.00 90.56 68 SER A N 1
ATOM 511 C CA . SER A 1 68 ? 6.368 7.378 -1.009 1.00 90.56 68 SER A CA 1
ATOM 512 C C . SER A 1 68 ? 7.039 6.291 -1.855 1.00 90.56 68 SER A C 1
ATOM 514 O O . SER A 1 68 ? 6.711 6.156 -3.036 1.00 90.56 68 SER A O 1
ATOM 516 N N . ALA A 1 69 ? 7.905 5.452 -1.268 1.00 88.56 69 ALA A N 1
ATOM 517 C CA . ALA A 1 69 ? 8.507 4.315 -1.970 1.00 88.56 69 ALA A CA 1
ATOM 518 C C . ALA A 1 69 ? 7.474 3.287 -2.450 1.00 88.56 69 ALA A C 1
ATOM 520 O O . ALA A 1 69 ? 7.592 2.786 -3.570 1.00 88.56 69 ALA A O 1
ATOM 521 N N . TYR A 1 70 ? 6.430 3.017 -1.660 1.00 89.25 70 TYR A N 1
ATOM 522 C CA . TYR A 1 70 ? 5.349 2.127 -2.086 1.00 89.25 70 TYR A CA 1
ATOM 523 C C . TYR A 1 70 ? 4.639 2.696 -3.322 1.00 89.25 70 TYR A C 1
ATOM 525 O O . TYR A 1 70 ? 4.463 2.004 -4.324 1.00 89.25 70 TYR A O 1
ATOM 533 N N . PHE A 1 71 ? 4.296 3.985 -3.317 1.00 89.38 71 PHE A N 1
ATOM 534 C CA . PHE A 1 71 ? 3.636 4.606 -4.467 1.00 89.38 71 PHE A CA 1
ATOM 535 C C . PHE A 1 71 ? 4.543 4.728 -5.696 1.00 89.38 71 PHE A C 1
ATOM 537 O O . PHE A 1 71 ? 4.063 4.574 -6.820 1.00 89.38 71 PHE A O 1
ATOM 544 N N . ARG A 1 72 ? 5.854 4.921 -5.509 1.00 87.38 72 ARG A N 1
ATOM 545 C CA . ARG A 1 72 ? 6.844 4.862 -6.597 1.00 87.38 72 ARG A CA 1
ATOM 546 C C . ARG A 1 72 ? 6.883 3.492 -7.247 1.00 87.38 72 ARG A C 1
ATOM 548 O O . ARG A 1 72 ? 6.948 3.402 -8.472 1.00 87.38 72 ARG A O 1
ATOM 555 N N . TRP A 1 73 ? 6.786 2.438 -6.448 1.00 84.12 73 TRP A N 1
ATOM 556 C CA . TRP A 1 73 ? 6.690 1.082 -6.960 1.00 84.12 73 TRP A CA 1
ATOM 557 C C . TRP A 1 73 ? 5.419 0.842 -7.758 1.00 84.12 73 TRP A C 1
ATOM 559 O O . TRP A 1 73 ? 5.505 0.337 -8.877 1.00 84.12 73 TRP A O 1
ATOM 569 N N . VAL A 1 74 ? 4.262 1.257 -7.236 1.00 86.31 74 VAL A N 1
ATOM 570 C CA . VAL A 1 74 ? 2.999 1.179 -7.978 1.00 86.31 74 VAL A CA 1
ATOM 571 C C . VAL A 1 74 ? 3.122 1.921 -9.310 1.00 86.31 74 VAL A C 1
ATOM 573 O O . VAL A 1 74 ? 2.831 1.327 -10.346 1.00 86.31 74 VAL A O 1
ATOM 576 N N . TYR A 1 75 ? 3.590 3.176 -9.305 1.00 87.12 75 TYR A N 1
ATOM 577 C CA . TYR A 1 75 ? 3.782 3.970 -10.524 1.00 87.12 75 TYR A CA 1
ATOM 578 C C . TYR A 1 75 ? 4.675 3.238 -11.525 1.00 87.12 75 TYR A C 1
ATOM 580 O O . TYR A 1 75 ? 4.312 3.050 -12.683 1.00 87.12 75 TYR A O 1
ATOM 588 N N . GLN A 1 76 ? 5.831 2.759 -11.075 1.00 82.81 76 GLN A N 1
ATOM 589 C CA . GLN A 1 76 ? 6.775 2.084 -11.949 1.00 82.81 76 GLN A CA 1
ATOM 590 C C . GLN A 1 76 ? 6.204 0.788 -12.523 1.00 82.81 76 GLN A C 1
ATOM 592 O O . GLN A 1 76 ? 6.434 0.461 -13.687 1.00 82.81 76 GLN A O 1
ATOM 597 N N . LYS A 1 77 ? 5.408 0.064 -11.733 1.00 80.75 77 LYS A N 1
ATOM 598 C CA . LYS A 1 77 ? 4.701 -1.134 -12.179 1.00 80.75 77 LYS A CA 1
ATOM 599 C C . LYS A 1 77 ? 3.731 -0.832 -13.301 1.00 80.75 77 LYS A C 1
ATOM 601 O O . LYS A 1 77 ? 3.753 -1.511 -14.319 1.00 80.75 77 LYS A O 1
ATOM 606 N N . VAL A 1 78 ? 2.886 0.169 -13.133 1.00 82.94 78 VAL A N 1
ATOM 607 C CA . VAL A 1 78 ? 1.826 0.479 -14.099 1.00 82.94 78 VAL A CA 1
ATOM 608 C C . VAL A 1 78 ? 2.367 1.236 -15.313 1.00 82.94 78 VAL A C 1
ATOM 610 O O . VAL A 1 78 ? 1.777 1.161 -16.386 1.00 82.94 78 VAL A O 1
ATOM 613 N N . ASN A 1 79 ? 3.529 1.878 -15.172 1.00 83.31 79 ASN A N 1
ATOM 614 C CA . ASN A 1 79 ? 4.209 2.664 -16.195 1.00 83.31 79 ASN A CA 1
ATOM 615 C C . ASN A 1 79 ? 5.402 1.923 -16.832 1.00 83.31 79 ASN A C 1
ATOM 617 O O . ASN A 1 79 ? 6.490 2.474 -16.981 1.00 83.31 79 ASN A O 1
ATOM 621 N N . GLY A 1 80 ? 5.229 0.640 -17.167 1.00 77.56 80 GLY A N 1
ATOM 622 C CA . GLY A 1 80 ? 6.197 -0.102 -17.989 1.00 77.56 80 GLY A CA 1
ATOM 623 C C . GLY A 1 80 ? 7.597 -0.287 -17.389 1.00 77.56 80 GLY A C 1
ATOM 624 O O . GLY A 1 80 ? 8.540 -0.567 -18.121 1.00 77.56 80 GLY A O 1
ATOM 625 N N . GLY A 1 81 ? 7.763 -0.145 -16.074 1.00 77.31 81 GLY A N 1
ATOM 626 C CA . GLY A 1 81 ? 9.065 -0.242 -15.414 1.00 77.31 81 GLY A CA 1
ATOM 627 C C . GLY A 1 81 ? 9.846 1.073 -15.373 1.00 77.31 81 GLY A C 1
ATOM 628 O O . GLY A 1 81 ? 11.000 1.057 -14.945 1.00 77.31 81 GLY A O 1
ATOM 629 N N . THR A 1 82 ? 9.242 2.199 -15.765 1.00 83.19 82 THR A N 1
ATOM 630 C CA . THR A 1 82 ? 9.840 3.537 -15.654 1.00 83.19 82 THR A CA 1
ATOM 631 C C . THR A 1 82 ? 9.558 4.150 -14.274 1.00 83.19 82 THR A C 1
ATOM 633 O O . THR A 1 82 ? 8.387 4.337 -13.931 1.00 83.19 82 THR A O 1
ATOM 636 N N . PRO A 1 83 ? 10.586 4.460 -13.461 1.00 80.94 83 PRO A N 1
ATOM 637 C CA . PRO A 1 83 ? 10.405 5.039 -12.135 1.00 80.94 83 PRO A CA 1
ATOM 638 C C . PRO A 1 83 ? 9.824 6.448 -12.229 1.00 80.94 83 PRO A C 1
ATOM 640 O O . PRO A 1 83 ? 10.039 7.160 -13.210 1.00 80.94 83 PRO A O 1
ATOM 643 N N . ALA A 1 84 ? 9.127 6.867 -11.175 1.00 84.44 84 ALA A N 1
ATOM 644 C CA . ALA A 1 84 ? 8.735 8.261 -11.047 1.00 84.44 84 ALA A CA 1
ATOM 645 C C . ALA A 1 84 ? 9.965 9.151 -10.820 1.00 84.44 84 ALA A C 1
ATOM 647 O O . ALA A 1 84 ? 10.902 8.755 -10.116 1.00 84.44 84 ALA A O 1
ATOM 648 N N . THR A 1 85 ? 9.937 10.348 -11.397 1.00 83.38 85 THR A N 1
ATOM 649 C CA . THR A 1 85 ? 10.964 11.389 -11.257 1.00 83.38 85 THR A CA 1
ATOM 650 C C . THR A 1 85 ? 10.564 12.490 -10.280 1.00 83.38 85 THR A C 1
ATOM 652 O O . THR A 1 85 ? 11.419 13.261 -9.856 1.00 83.38 85 THR A O 1
ATOM 655 N N . ASP A 1 86 ? 9.281 12.577 -9.928 1.00 85.81 86 ASP A N 1
ATOM 656 C CA . ASP A 1 86 ? 8.733 13.606 -9.048 1.00 85.81 86 ASP A CA 1
ATOM 657 C C . ASP A 1 86 ? 7.438 13.143 -8.358 1.00 85.81 86 ASP A C 1
ATOM 659 O O . ASP A 1 86 ? 6.820 12.140 -8.729 1.00 85.81 86 ASP A O 1
ATOM 663 N N . SER A 1 87 ? 7.011 13.894 -7.340 1.00 86.81 87 SER A N 1
ATOM 664 C CA . SER A 1 87 ? 5.798 13.593 -6.573 1.00 86.81 87 SER A CA 1
ATOM 665 C C . SER A 1 87 ? 4.509 13.760 -7.378 1.00 86.81 87 SER A C 1
ATOM 667 O O . SER A 1 87 ? 3.517 13.112 -7.055 1.00 86.81 87 SER A O 1
ATOM 669 N N . ALA A 1 88 ? 4.483 14.597 -8.420 1.00 89.06 88 ALA A N 1
ATOM 670 C CA . ALA A 1 88 ? 3.272 14.800 -9.214 1.00 89.06 88 ALA A CA 1
ATOM 671 C C . ALA A 1 88 ? 2.916 13.531 -10.004 1.00 89.06 88 ALA A C 1
ATOM 673 O O . ALA A 1 88 ? 1.748 13.144 -10.061 1.00 89.06 88 ALA A O 1
ATOM 674 N N . GLN A 1 89 ? 3.925 12.834 -10.530 1.00 88.69 89 GLN A N 1
ATOM 675 C CA . GLN A 1 89 ? 3.764 11.523 -11.158 1.00 88.69 89 GLN A CA 1
ATOM 676 C C . GLN A 1 89 ? 3.215 10.476 -10.180 1.00 88.69 89 GLN A C 1
ATOM 678 O O . GLN A 1 89 ? 2.312 9.715 -10.530 1.00 88.69 89 GLN A O 1
ATOM 683 N N . LEU A 1 90 ? 3.696 10.471 -8.933 1.00 88.81 90 LEU A N 1
ATOM 684 C CA . LEU A 1 90 ? 3.178 9.571 -7.898 1.00 88.81 90 LEU A CA 1
ATOM 685 C C . LEU A 1 90 ? 1.699 9.843 -7.614 1.00 88.81 90 LEU A C 1
ATOM 687 O O . LEU A 1 90 ? 0.879 8.927 -7.694 1.00 88.81 90 LEU A O 1
ATOM 691 N N . LEU A 1 91 ? 1.344 11.104 -7.364 1.00 89.94 91 LEU A N 1
ATOM 692 C CA . LEU A 1 91 ? -0.023 11.526 -7.043 1.00 89.94 91 LEU A CA 1
ATOM 693 C C . LEU A 1 91 ? -1.015 11.281 -8.189 1.00 89.94 91 LEU A C 1
ATOM 695 O O . LEU A 1 91 ? -2.199 11.063 -7.937 1.00 89.94 91 LEU A O 1
ATOM 699 N N . ALA A 1 92 ? -0.547 11.275 -9.440 1.00 86.81 92 ALA A N 1
ATOM 700 C CA . ALA A 1 92 ? -1.369 10.943 -10.602 1.00 86.81 92 ALA A CA 1
ATOM 701 C C . ALA A 1 92 ? -1.783 9.458 -10.653 1.00 86.81 92 ALA A C 1
ATOM 703 O O . ALA A 1 92 ? -2.758 9.130 -11.326 1.00 86.81 92 ALA A O 1
ATOM 704 N N . THR A 1 93 ? -1.080 8.576 -9.930 1.00 84.50 93 THR A N 1
ATOM 705 C CA . THR A 1 93 ? -1.285 7.116 -9.980 1.00 84.50 93 THR A CA 1
ATOM 706 C C . THR A 1 93 ? -2.560 6.663 -9.269 1.00 84.50 93 THR A C 1
ATOM 708 O O . THR A 1 93 ? -3.144 5.659 -9.663 1.00 84.50 93 THR A O 1
ATOM 711 N N . LYS A 1 94 ? -2.965 7.351 -8.190 1.00 88.94 94 LYS A N 1
ATOM 712 C CA . LYS A 1 94 ? -4.182 7.089 -7.385 1.00 88.94 94 LYS A CA 1
ATOM 713 C C . LYS A 1 94 ? -4.599 5.596 -7.348 1.00 88.94 94 LYS A C 1
ATOM 715 O O . LYS A 1 94 ? -5.660 5.235 -7.878 1.00 88.94 94 LYS A O 1
ATOM 720 N N . PRO A 1 95 ? -3.768 4.702 -6.783 1.00 88.06 95 PRO A N 1
ATOM 721 C CA . PRO A 1 95 ? -4.010 3.268 -6.875 1.00 88.06 95 PRO A CA 1
ATOM 722 C C . PRO A 1 95 ? -5.203 2.789 -6.054 1.00 88.06 95 PRO A C 1
ATOM 724 O O . PRO A 1 95 ? -5.412 3.162 -4.906 1.00 88.06 95 PRO A O 1
ATOM 727 N N . ARG A 1 96 ? -5.966 1.866 -6.616 1.00 87.75 96 ARG A N 1
ATOM 728 C CA . ARG A 1 96 ? -7.058 1.186 -5.930 1.00 87.75 96 ARG A CA 1
ATOM 729 C C . ARG A 1 96 ? -6.806 -0.308 -5.944 1.00 87.75 96 ARG A C 1
ATOM 731 O O . ARG A 1 96 ? -6.124 -0.820 -6.826 1.00 87.75 96 ARG A O 1
ATOM 738 N N . VAL A 1 97 ? -7.355 -1.001 -4.956 1.00 86.75 97 VAL A N 1
ATOM 739 C CA . VAL A 1 97 ? -7.272 -2.459 -4.885 1.00 86.75 97 VAL A CA 1
ATOM 740 C C . VAL A 1 97 ? -8.672 -3.027 -4.980 1.00 86.75 97 VAL A C 1
ATOM 742 O O . VAL A 1 97 ? -9.572 -2.615 -4.252 1.00 86.75 97 VAL A O 1
ATOM 745 N N . THR A 1 98 ? -8.867 -3.960 -5.897 1.00 85.75 98 THR A N 1
ATOM 746 C CA . THR A 1 98 ? -10.117 -4.691 -6.062 1.00 85.75 98 THR A CA 1
ATOM 747 C C . THR A 1 98 ? -9.941 -6.092 -5.488 1.00 85.75 98 THR A C 1
ATOM 749 O O . THR A 1 98 ? -9.029 -6.819 -5.892 1.00 85.75 98 THR A O 1
ATOM 752 N N . PHE A 1 99 ? -10.818 -6.470 -4.558 1.00 80.00 99 PHE A N 1
ATOM 753 C CA . PHE A 1 99 ? -10.788 -7.765 -3.886 1.00 80.00 99 PHE A CA 1
ATOM 754 C C . PHE A 1 99 ? -11.932 -8.668 -4.359 1.00 80.00 99 PHE A C 1
ATOM 756 O O . PHE A 1 99 ? -13.077 -8.222 -4.444 1.00 80.00 99 PHE A O 1
ATOM 763 N N . PRO A 1 100 ? -11.671 -9.962 -4.619 1.00 72.38 100 PRO A N 1
ATOM 764 C CA . PRO A 1 100 ? -12.704 -10.897 -5.050 1.00 72.38 100 PRO A CA 1
ATOM 765 C C . PRO A 1 100 ? -13.700 -11.216 -3.924 1.00 72.38 100 PRO A C 1
ATOM 767 O O . PRO A 1 100 ? -14.875 -11.457 -4.193 1.00 72.38 100 PRO A O 1
ATOM 770 N N . SER A 1 101 ? -13.260 -11.197 -2.659 1.00 73.06 101 SER A N 1
ATOM 771 C CA . SER A 1 101 ? -14.111 -11.443 -1.489 1.00 73.06 101 SER A CA 1
ATOM 772 C C . SER A 1 101 ? -13.599 -10.733 -0.234 1.00 73.06 101 SER A C 1
ATOM 774 O O . SER A 1 101 ? -12.456 -10.291 -0.180 1.00 73.06 101 SER A O 1
ATOM 776 N N . LEU A 1 102 ? -14.440 -10.654 0.800 1.00 70.06 102 LEU A N 1
ATOM 777 C CA . LEU A 1 102 ? -14.137 -9.943 2.050 1.00 70.06 102 LEU A CA 1
ATOM 778 C C . LEU A 1 102 ? -12.930 -10.533 2.789 1.00 70.06 102 LEU A C 1
ATOM 780 O O . LEU A 1 102 ? -12.115 -9.803 3.344 1.00 70.06 102 LEU A O 1
ATOM 784 N N . PHE A 1 103 ? -12.793 -11.860 2.767 1.00 70.31 103 PHE A N 1
ATOM 785 C CA . PHE A 1 103 ? -11.650 -12.539 3.377 1.00 70.31 103 PHE A CA 1
ATOM 786 C C . PHE A 1 103 ? -10.354 -12.281 2.619 1.00 70.31 103 PHE A C 1
ATOM 788 O O . PHE A 1 103 ? -9.292 -12.335 3.232 1.00 70.31 103 PHE A O 1
ATOM 795 N N . ALA A 1 104 ? -10.442 -11.939 1.329 1.00 68.81 104 ALA A N 1
ATOM 796 C CA . ALA A 1 104 ? -9.276 -11.610 0.530 1.00 68.81 104 ALA A CA 1
ATOM 797 C C . ALA A 1 104 ? -8.594 -10.321 0.993 1.00 68.81 104 ALA A C 1
ATOM 799 O O . ALA A 1 104 ? -7.442 -10.154 0.654 1.00 68.81 104 ALA A O 1
ATOM 800 N N . ILE A 1 105 ? -9.210 -9.450 1.800 1.00 68.25 105 ILE A N 1
ATOM 801 C CA . ILE A 1 105 ? -8.444 -8.367 2.440 1.00 68.25 105 ILE A CA 1
ATOM 802 C C . ILE A 1 105 ? -7.435 -8.929 3.447 1.00 68.25 105 ILE A C 1
ATOM 804 O O . ILE A 1 105 ? -6.314 -8.461 3.496 1.00 68.25 105 ILE A O 1
ATOM 808 N N . PHE A 1 106 ? -7.788 -9.952 4.227 1.00 65.75 106 PHE A N 1
ATOM 809 C CA . PHE A 1 106 ? -6.918 -10.453 5.306 1.00 65.75 106 PHE A CA 1
ATOM 810 C C . PHE A 1 106 ? -6.030 -11.611 4.898 1.00 65.75 106 PHE A C 1
ATOM 812 O O . PHE A 1 106 ? -4.983 -11.828 5.499 1.00 65.75 106 PHE A O 1
ATOM 819 N N . SER A 1 107 ? -6.463 -12.378 3.902 1.00 58.34 107 SER A N 1
ATOM 820 C CA . SER A 1 107 ? -5.647 -13.425 3.305 1.00 58.34 107 SER A CA 1
ATOM 821 C C . SER A 1 107 ? -4.902 -12.947 2.068 1.00 58.34 107 SER A C 1
ATOM 823 O O . SER A 1 107 ? -4.078 -13.709 1.574 1.00 58.34 107 SER A O 1
ATOM 825 N N . LEU A 1 108 ? -5.221 -11.745 1.549 1.00 57.81 108 LEU A N 1
ATOM 826 C CA . LEU A 1 108 ? -4.697 -11.162 0.303 1.00 57.81 108 LEU A CA 1
ATOM 827 C C . LEU A 1 108 ? -4.657 -12.169 -0.862 1.00 57.81 108 LEU A C 1
ATOM 829 O O . LEU A 1 108 ? -3.877 -12.016 -1.797 1.00 57.81 108 LEU A O 1
ATOM 833 N N . ALA A 1 109 ? -5.524 -13.192 -0.809 1.00 52.69 109 ALA A N 1
ATOM 834 C CA . ALA A 1 109 ? -5.385 -14.427 -1.575 1.00 52.69 109 ALA A CA 1
ATOM 835 C C . ALA A 1 109 ? -5.277 -14.160 -3.076 1.00 52.69 109 ALA A C 1
ATOM 837 O O . ALA A 1 109 ? -4.454 -14.780 -3.734 1.00 52.69 109 ALA A O 1
ATOM 838 N N . GLU A 1 110 ? -6.032 -13.180 -3.576 1.00 56.50 110 GLU A N 1
ATOM 839 C CA . GLU A 1 110 ? -5.778 -12.485 -4.835 1.00 56.50 110 GLU A CA 1
ATOM 840 C C . GLU A 1 110 ? -6.342 -11.060 -4.718 1.00 56.50 110 GLU A C 1
ATOM 842 O O . GLU A 1 110 ? -7.492 -10.880 -4.318 1.00 56.50 110 GLU A O 1
ATOM 847 N N . GLY A 1 111 ? -5.557 -10.042 -5.056 1.00 67.62 111 GLY A N 1
ATOM 848 C CA . GLY A 1 111 ? -5.994 -8.650 -5.157 1.00 67.62 111 GLY A CA 1
ATOM 849 C C . GLY A 1 111 ? -5.560 -8.081 -6.500 1.00 67.62 111 GLY A C 1
ATOM 850 O O . GLY A 1 111 ? -4.455 -8.349 -6.966 1.00 67.62 111 GLY A O 1
ATOM 851 N N . MET A 1 112 ? -6.415 -7.310 -7.164 1.00 77.19 112 MET A N 1
ATOM 852 C CA . MET A 1 112 ? -6.008 -6.568 -8.358 1.00 77.19 112 MET A CA 1
ATOM 853 C C . MET A 1 112 ? -5.723 -5.130 -7.957 1.00 77.19 112 MET A C 1
ATOM 855 O O . MET A 1 112 ? -6.635 -4.437 -7.519 1.00 77.19 112 MET A O 1
ATOM 859 N N . VAL A 1 113 ? -4.480 -4.687 -8.115 1.00 78.38 113 VAL A N 1
ATOM 860 C CA . VAL A 1 113 ? -4.128 -3.277 -7.968 1.00 78.38 113 VAL A CA 1
ATOM 861 C C . VAL A 1 113 ? -4.272 -2.607 -9.329 1.00 78.38 113 VAL A C 1
ATOM 863 O O . VAL A 1 113 ? -3.629 -3.008 -10.303 1.00 78.38 113 VAL A O 1
ATOM 866 N N . ASP A 1 114 ? -5.138 -1.603 -9.403 1.00 75.56 114 ASP A N 1
ATOM 867 C CA . ASP A 1 114 ? -5.449 -0.840 -10.609 1.00 75.56 114 ASP A CA 1
ATOM 868 C C . ASP A 1 114 ? -5.322 0.673 -10.374 1.00 75.56 114 ASP A C 1
ATOM 870 O O . ASP A 1 114 ? -5.464 1.157 -9.254 1.00 75.56 114 ASP A O 1
ATOM 874 N N . VAL A 1 115 ? -5.005 1.430 -11.426 1.00 72.25 115 VAL A N 1
ATOM 875 C CA . VAL A 1 115 ? -4.842 2.896 -11.365 1.00 72.25 115 VAL A CA 1
ATOM 876 C C . VAL A 1 1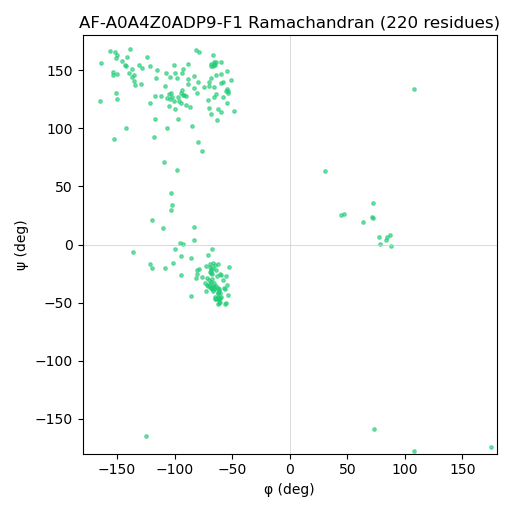15 ? -6.151 3.578 -11.717 1.00 72.25 115 VAL A C 1
ATOM 878 O O . VAL A 1 115 ? -6.736 3.316 -12.772 1.00 72.25 115 VAL A O 1
ATOM 881 N N . TYR A 1 116 ? -6.590 4.497 -10.858 1.00 59.62 116 TYR A N 1
ATOM 882 C CA . TYR A 1 116 ? -7.726 5.361 -11.140 1.00 59.62 116 TYR A CA 1
ATOM 883 C C . TYR A 1 116 ? -7.271 6.715 -11.693 1.00 59.62 116 TYR A C 1
ATOM 885 O O . TYR A 1 116 ? -6.558 7.456 -11.031 1.00 59.62 116 TYR A O 1
ATOM 893 N N . GLY A 1 117 ? -7.755 7.091 -12.875 1.00 54.31 117 GLY A N 1
ATOM 894 C CA . GLY A 1 117 ? -7.473 8.402 -13.467 1.00 54.31 117 GLY A CA 1
ATOM 895 C C . GLY A 1 117 ? -6.512 8.345 -14.657 1.00 54.31 117 GLY A C 1
ATOM 896 O O . GLY A 1 117 ? -6.134 7.256 -15.081 1.00 54.31 117 GLY A O 1
ATOM 897 N N . PRO A 1 118 ? -6.163 9.507 -15.241 1.00 54.41 118 PRO A N 1
ATOM 898 C CA . PRO A 1 118 ? -5.719 9.649 -16.632 1.00 54.41 118 PRO A CA 1
ATOM 899 C C . PRO A 1 118 ? -4.366 9.010 -16.974 1.00 54.41 118 PRO A C 1
ATOM 901 O O . PRO A 1 118 ? -3.984 9.044 -18.144 1.00 54.41 118 PRO A O 1
ATOM 904 N N . PHE A 1 119 ? -3.628 8.437 -16.014 1.00 58.19 119 PHE A N 1
ATOM 905 C CA . PHE A 1 119 ? -2.271 7.984 -16.290 1.00 58.19 119 PHE A CA 1
ATOM 906 C C . PHE A 1 119 ? -1.783 6.784 -15.466 1.00 58.19 119 PHE A C 1
ATOM 908 O O . PHE A 1 119 ? -1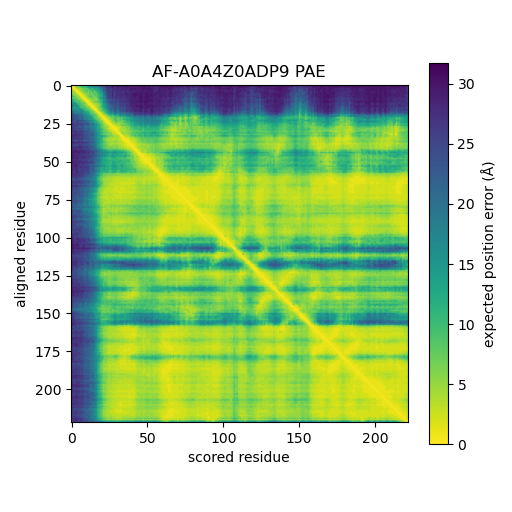.694 6.862 -14.244 1.00 58.19 119 PHE A O 1
ATOM 915 N N . PRO A 1 120 ? -1.318 5.731 -16.149 1.00 58.47 120 PRO A N 1
ATOM 916 C CA . PRO A 1 120 ? -1.931 5.173 -17.349 1.00 58.47 120 PRO A CA 1
ATOM 917 C C . PRO A 1 120 ? -3.262 4.490 -16.978 1.00 58.47 120 PRO A C 1
ATOM 919 O O . PRO A 1 120 ? -3.290 3.511 -16.232 1.00 58.47 120 PRO A O 1
ATOM 922 N N . THR A 1 121 ? -4.386 4.988 -17.514 1.00 63.19 121 THR A N 1
ATOM 923 C CA . THR A 1 121 ? -5.707 4.354 -17.333 1.00 63.19 121 THR A CA 1
ATOM 924 C C . THR A 1 121 ? -5.694 2.915 -17.842 1.00 63.19 121 THR A C 1
ATOM 926 O O . THR A 1 121 ? -5.163 2.638 -18.919 1.00 63.19 121 THR A O 1
ATOM 929 N N . GLY A 1 122 ? -6.343 2.002 -17.119 1.00 68.25 122 GLY A N 1
ATOM 930 C CA . GLY A 1 122 ? -6.513 0.614 -17.562 1.00 68.25 122 GLY A CA 1
ATOM 931 C C . GLY A 1 122 ? -5.268 -0.262 -17.399 1.00 68.25 122 GLY A C 1
ATOM 932 O O . GLY A 1 122 ? -5.280 -1.414 -17.836 1.00 68.25 122 GLY A O 1
ATOM 933 N N . LYS A 1 123 ? -4.211 0.250 -16.757 1.00 81.75 123 LYS A N 1
ATOM 934 C CA . LYS A 1 123 ? -3.088 -0.567 -16.297 1.00 81.75 123 LYS A CA 1
ATOM 935 C C . LYS A 1 123 ? -3.365 -1.099 -14.900 1.00 81.75 123 LYS A C 1
ATOM 937 O O . LYS A 1 123 ? -3.871 -0.396 -14.026 1.00 81.75 123 LYS A O 1
ATOM 942 N N . TRP A 1 124 ? -3.023 -2.362 -14.715 1.00 82.81 124 TRP A N 1
ATOM 943 C CA . TRP A 1 124 ? -3.213 -3.090 -13.472 1.00 82.81 124 TRP A CA 1
ATOM 944 C C . TRP A 1 124 ? -2.143 -4.167 -13.314 1.00 82.81 124 TRP A C 1
ATOM 946 O O . TRP A 1 124 ? -1.486 -4.571 -14.283 1.00 82.81 124 TRP A O 1
ATOM 956 N N . TYR A 1 125 ? -1.998 -4.653 -12.088 1.00 78.75 125 TYR A N 1
ATOM 957 C CA . TYR A 1 125 ? -1.308 -5.896 -11.779 1.00 78.75 125 TYR A CA 1
ATOM 958 C C . TYR A 1 125 ? -2.065 -6.655 -10.688 1.00 78.75 125 TYR A C 1
ATOM 960 O O . TYR A 1 125 ? -2.707 -6.071 -9.820 1.00 78.75 125 TYR A O 1
ATOM 968 N N . LYS A 1 126 ? -2.010 -7.982 -10.746 1.00 80.25 126 LYS A N 1
ATOM 969 C CA . LYS A 1 126 ? -2.547 -8.866 -9.719 1.00 80.25 126 LYS A CA 1
ATOM 970 C C . LYS A 1 126 ? -1.457 -9.232 -8.731 1.00 80.25 126 LYS A C 1
ATOM 972 O O . LYS A 1 126 ? -0.363 -9.640 -9.130 1.00 80.25 126 LYS A O 1
ATOM 977 N N . VAL A 1 127 ? -1.802 -9.131 -7.460 1.00 78.06 127 VAL A N 1
ATOM 978 C CA . VAL A 1 127 ? -1.059 -9.696 -6.344 1.00 78.06 127 VAL A CA 1
ATOM 979 C C . VAL A 1 127 ? -1.777 -10.946 -5.850 1.00 78.06 127 VAL A C 1
ATOM 981 O O . VAL A 1 127 ? -3.002 -11.016 -5.871 1.00 78.06 127 VAL A O 1
ATOM 984 N N . GLN A 1 128 ? -1.009 -11.935 -5.430 1.00 76.62 128 GLN A N 1
ATOM 985 C CA . GLN A 1 128 ? -1.454 -13.120 -4.719 1.00 76.62 128 GLN A CA 1
ATOM 986 C C . GLN A 1 128 ? -0.703 -13.130 -3.405 1.00 76.62 128 GLN A C 1
ATOM 988 O O . GLN A 1 128 ? 0.524 -13.167 -3.416 1.00 76.62 128 GLN A O 1
ATOM 993 N N . ALA A 1 129 ? -1.406 -13.137 -2.288 1.00 76.44 129 ALA A N 1
ATOM 994 C CA . ALA A 1 129 ? -0.768 -13.387 -1.019 1.00 76.44 129 ALA A CA 1
ATOM 995 C C . ALA A 1 129 ? -0.946 -14.816 -0.548 1.00 76.44 129 ALA A C 1
ATOM 997 O O . ALA A 1 129 ? -1.965 -15.474 -0.762 1.00 76.44 129 ALA A O 1
ATOM 998 N N . ILE A 1 130 ? 0.086 -15.260 0.147 1.00 78.50 130 ILE A N 1
ATOM 999 C CA . ILE A 1 130 ? 0.201 -16.576 0.729 1.00 78.50 130 ILE A CA 1
ATOM 1000 C C . ILE A 1 130 ? 0.282 -16.362 2.239 1.00 78.50 130 ILE A C 1
ATOM 1002 O O . ILE A 1 130 ? 1.296 -15.848 2.722 1.00 78.50 130 ILE A O 1
ATOM 1006 N N . PRO A 1 131 ? -0.769 -16.702 3.002 1.00 76.25 131 PRO A N 1
ATOM 1007 C CA . PRO A 1 131 ? -0.724 -16.571 4.447 1.00 76.25 131 PRO A CA 1
ATOM 1008 C C . PRO A 1 131 ? 0.312 -17.539 5.027 1.00 76.25 131 PRO A C 1
ATOM 1010 O O . PRO A 1 131 ? 0.263 -18.740 4.769 1.00 76.25 131 PRO A O 1
ATOM 1013 N N . ILE A 1 132 ? 1.229 -17.009 5.837 1.00 81.50 132 ILE A N 1
ATOM 1014 C CA . ILE A 1 132 ? 2.184 -17.791 6.634 1.00 81.50 132 ILE A CA 1
ATOM 1015 C C . ILE A 1 132 ? 1.521 -18.178 7.955 1.00 81.50 132 ILE A C 1
ATOM 1017 O O . ILE A 1 132 ? 1.603 -19.321 8.401 1.00 81.50 132 ILE A O 1
ATOM 1021 N N . ASN A 1 133 ? 0.830 -17.215 8.574 1.00 74.94 133 ASN A N 1
ATOM 1022 C CA . ASN A 1 133 ? 0.106 -17.419 9.817 1.00 74.94 133 ASN A CA 1
ATOM 1023 C C . ASN A 1 133 ? -1.215 -16.641 9.812 1.00 74.94 133 ASN A C 1
ATOM 1025 O O . ASN A 1 133 ? -1.265 -15.448 10.109 1.00 74.94 133 ASN A O 1
ATOM 1029 N N . VAL A 1 134 ? -2.309 -17.355 9.540 1.00 64.75 134 VAL A N 1
ATOM 1030 C CA . VAL A 1 134 ? -3.669 -16.791 9.478 1.00 64.75 134 VAL A CA 1
ATOM 1031 C C . VAL A 1 134 ? -4.164 -16.229 10.813 1.00 64.75 134 VAL A C 1
ATOM 1033 O O . VAL A 1 134 ? -5.048 -15.379 10.821 1.00 64.75 134 VAL A O 1
ATOM 1036 N N . THR A 1 135 ? -3.599 -16.668 11.943 1.00 68.69 135 THR A N 1
ATOM 1037 C CA . THR A 1 135 ? -3.965 -16.127 13.265 1.00 68.69 135 THR A CA 1
ATOM 1038 C C . THR A 1 135 ? -3.274 -14.799 13.563 1.00 68.69 135 THR A C 1
ATOM 1040 O O . THR A 1 135 ? -3.786 -14.009 14.354 1.00 68.69 135 THR A O 1
ATOM 1043 N N . ALA A 1 136 ? -2.156 -14.538 12.882 1.00 65.88 136 ALA A N 1
ATOM 1044 C CA . ALA A 1 136 ? -1.292 -13.387 13.086 1.00 65.88 136 ALA A CA 1
ATOM 1045 C C . ALA A 1 136 ? -1.172 -12.512 11.826 1.00 65.88 136 ALA A C 1
ATOM 1047 O O . ALA A 1 136 ? -0.211 -11.783 11.696 1.00 65.88 136 ALA A O 1
ATOM 1048 N N . THR A 1 137 ? -2.100 -12.565 10.863 1.00 77.38 137 THR A N 1
ATOM 1049 C CA . THR A 1 137 ? -2.088 -11.705 9.651 1.00 77.38 137 THR A CA 1
ATOM 1050 C C . THR A 1 137 ? -0.735 -11.607 8.913 1.00 77.38 137 THR A C 1
ATOM 1052 O O . THR A 1 137 ? -0.452 -10.600 8.268 1.00 77.38 137 THR A O 1
ATOM 1055 N N . ASP A 1 138 ? 0.111 -12.634 9.033 1.00 83.06 138 ASP A N 1
ATOM 1056 C CA . ASP A 1 138 ? 1.461 -12.677 8.465 1.00 83.06 138 ASP A CA 1
ATOM 1057 C C . ASP A 1 138 ? 1.405 -13.377 7.112 1.00 83.06 138 ASP A C 1
ATOM 1059 O O . ASP A 1 138 ? 0.802 -14.455 6.993 1.00 83.06 138 ASP A O 1
ATOM 1063 N N . LEU A 1 139 ? 1.999 -12.767 6.089 1.00 83.38 139 LEU A N 1
ATOM 1064 C CA . LEU A 1 139 ? 1.809 -13.183 4.704 1.00 83.38 139 LEU A CA 1
ATOM 1065 C C . LEU A 1 139 ? 3.023 -12.885 3.817 1.00 83.38 139 LEU A C 1
ATOM 1067 O O . LEU A 1 139 ? 3.877 -12.055 4.119 1.00 83.38 139 LEU A O 1
ATOM 1071 N N . ILE A 1 140 ? 3.084 -13.580 2.687 1.00 84.25 140 ILE A N 1
ATOM 1072 C CA . ILE A 1 140 ? 4.010 -13.295 1.589 1.00 84.25 140 ILE A CA 1
ATOM 1073 C C . ILE A 1 140 ? 3.182 -12.792 0.417 1.00 84.25 140 ILE A C 1
ATOM 1075 O O . ILE A 1 140 ? 2.239 -13.472 0.027 1.00 84.25 140 ILE A O 1
ATOM 1079 N N . VAL A 1 141 ? 3.527 -11.637 -0.155 1.00 79.19 141 VAL A N 1
ATOM 1080 C CA . VAL A 1 141 ? 2.882 -11.120 -1.370 1.00 79.19 141 VAL A CA 1
ATOM 1081 C C . VAL A 1 141 ? 3.708 -11.470 -2.604 1.00 79.19 141 VAL A C 1
ATOM 1083 O O . VAL A 1 141 ? 4.887 -11.126 -2.702 1.00 79.19 141 VAL A O 1
ATOM 1086 N N . ASN A 1 142 ? 3.046 -12.093 -3.574 1.00 74.75 142 ASN A N 1
ATOM 1087 C CA . ASN A 1 142 ? 3.572 -12.469 -4.878 1.00 74.75 142 ASN A CA 1
ATOM 1088 C C . ASN A 1 142 ? 2.831 -11.692 -5.964 1.00 74.75 142 ASN A C 1
ATOM 1090 O O . ASN A 1 142 ? 1.652 -11.377 -5.832 1.00 74.75 142 ASN A O 1
ATOM 1094 N N . ILE A 1 143 ? 3.489 -11.410 -7.083 1.00 70.88 143 ILE A N 1
ATOM 1095 C CA . ILE A 1 143 ? 2.858 -10.733 -8.222 1.00 70.88 143 ILE A CA 1
ATOM 1096 C C . ILE A 1 143 ? 2.600 -11.776 -9.294 1.00 70.88 143 ILE A C 1
ATOM 1098 O O . ILE A 1 143 ? 3.542 -12.389 -9.790 1.00 70.88 143 ILE A O 1
ATOM 1102 N N . VAL A 1 144 ? 1.333 -11.966 -9.658 1.00 73.62 144 VAL A N 1
ATOM 1103 C CA . VAL A 1 144 ? 0.914 -13.107 -10.489 1.00 73.62 144 VAL A CA 1
ATOM 1104 C C . VAL A 1 144 ? 0.526 -12.738 -11.917 1.00 73.62 144 VAL A C 1
ATOM 1106 O O . VAL A 1 144 ? 0.538 -13.599 -12.791 1.00 73.62 144 VAL A O 1
ATOM 1109 N N . ALA A 1 145 ? 0.200 -11.475 -12.203 1.00 75.75 145 ALA A N 1
ATOM 1110 C CA . ALA A 1 145 ? -0.084 -11.054 -13.577 1.00 75.75 145 ALA A CA 1
ATOM 1111 C C . ALA A 1 145 ? -0.064 -9.527 -13.737 1.00 75.75 145 ALA A C 1
ATOM 1113 O O . ALA A 1 145 ? -0.851 -8.858 -13.073 1.00 75.75 145 ALA A O 1
ATOM 1114 N N . PRO A 1 146 ? 0.757 -8.953 -14.628 1.00 75.62 146 PRO A N 1
ATOM 1115 C CA . PRO A 1 146 ? 0.617 -7.565 -15.060 1.00 75.62 146 PRO A CA 1
ATOM 1116 C C . PRO A 1 146 ? -0.240 -7.439 -16.335 1.00 75.62 146 PRO A C 1
ATOM 1118 O O . PRO A 1 146 ? -0.253 -8.324 -17.190 1.00 75.62 146 PRO A O 1
ATOM 1121 N N . SER A 1 147 ? -0.923 -6.305 -16.494 1.00 76.12 147 SER A N 1
ATOM 1122 C CA . SER A 1 147 ? -1.539 -5.904 -17.769 1.00 76.12 147 SER A CA 1
ATOM 1123 C C . SER A 1 147 ? -0.484 -5.620 -18.861 1.00 76.12 147 SER A C 1
ATOM 1125 O O . SER A 1 147 ? 0.648 -5.254 -18.538 1.00 76.12 147 SER A O 1
ATOM 1127 N N . PRO A 1 148 ? -0.812 -5.725 -20.165 1.00 74.06 148 PRO A N 1
ATOM 1128 C CA . PRO A 1 148 ? 0.127 -5.377 -21.234 1.00 74.06 148 PRO A CA 1
ATOM 1129 C C . PRO A 1 148 ? 0.654 -3.941 -21.103 1.00 74.06 148 PRO A C 1
ATOM 1131 O O . PRO A 1 148 ? -0.128 -3.008 -20.928 1.00 74.06 148 PRO A O 1
ATOM 1134 N N . GLY A 1 149 ? 1.969 -3.740 -21.216 1.00 69.88 149 GLY A N 1
ATOM 1135 C CA . GLY A 1 149 ? 2.619 -2.428 -21.070 1.00 69.88 149 GLY A CA 1
ATOM 1136 C C . GLY A 1 149 ? 2.800 -1.946 -19.623 1.00 69.88 149 GLY A C 1
ATOM 1137 O O . GLY A 1 149 ? 3.330 -0.858 -19.423 1.00 69.88 149 GLY A O 1
ATOM 1138 N N . ALA A 1 150 ? 2.384 -2.731 -18.627 1.00 74.81 150 ALA A N 1
ATOM 1139 C CA . ALA A 1 150 ? 2.927 -2.636 -17.276 1.00 74.81 150 ALA A CA 1
ATOM 1140 C C . ALA A 1 150 ? 4.290 -3.361 -17.215 1.00 74.81 150 ALA A C 1
ATOM 1142 O O . ALA A 1 150 ? 4.652 -4.107 -18.128 1.00 74.81 150 ALA A O 1
ATOM 1143 N N . ALA A 1 151 ? 5.065 -3.123 -16.157 1.00 69.50 151 ALA A N 1
ATOM 1144 C CA . ALA A 1 151 ? 6.357 -3.764 -15.934 1.00 69.50 151 ALA A CA 1
ATOM 1145 C C . ALA A 1 151 ? 6.241 -5.305 -15.986 1.00 69.50 151 ALA A C 1
ATOM 1147 O O . ALA A 1 151 ? 5.204 -5.857 -15.596 1.00 69.50 151 ALA A O 1
ATOM 1148 N N . PRO A 1 152 ? 7.299 -6.014 -16.424 1.00 64.81 152 PRO A N 1
ATOM 1149 C CA . PRO A 1 152 ? 7.270 -7.461 -16.606 1.00 64.81 152 PRO A CA 1
ATOM 1150 C C . PRO A 1 152 ? 6.954 -8.227 -15.311 1.00 64.81 152 PRO A C 1
ATOM 1152 O O . PRO A 1 152 ? 7.161 -7.749 -14.187 1.00 64.81 152 PRO A O 1
ATOM 1155 N N . PHE A 1 153 ? 6.456 -9.453 -15.487 1.00 58.41 153 PHE A N 1
ATOM 1156 C CA . PHE A 1 153 ? 6.225 -10.403 -14.400 1.00 58.41 153 PHE A CA 1
ATOM 1157 C C . PHE A 1 153 ? 7.521 -10.617 -13.593 1.00 58.41 153 PHE A C 1
ATOM 1159 O O . PHE A 1 153 ? 8.589 -10.781 -14.177 1.00 58.41 153 PHE A O 1
ATOM 1166 N N . GLY A 1 154 ? 7.435 -10.579 -12.258 1.00 58.09 154 GLY A N 1
ATOM 1167 C CA . GLY A 1 154 ? 8.592 -10.726 -11.357 1.00 58.09 154 GLY A CA 1
ATOM 1168 C C . GLY A 1 154 ? 9.357 -9.439 -11.006 1.00 58.09 154 GLY A C 1
ATOM 1169 O O . GLY A 1 154 ? 10.288 -9.491 -10.210 1.00 58.09 154 GLY A O 1
ATOM 1170 N N . PHE A 1 155 ? 8.971 -8.272 -11.536 1.00 63.09 155 PHE A N 1
ATOM 1171 C CA . PHE A 1 155 ? 9.632 -7.002 -11.196 1.00 63.09 155 PHE A CA 1
ATOM 1172 C C . PHE A 1 155 ? 9.464 -6.626 -9.697 1.00 63.09 155 PHE A C 1
ATOM 1174 O O . PHE A 1 155 ? 8.344 -6.617 -9.193 1.00 63.09 155 PHE A O 1
ATOM 1181 N N . GLY A 1 156 ? 10.544 -6.295 -8.982 1.00 56.38 156 GLY A N 1
ATOM 1182 C CA . GLY A 1 156 ? 10.499 -5.829 -7.582 1.00 56.38 156 GLY A CA 1
ATOM 1183 C C . GLY A 1 156 ? 10.164 -6.889 -6.518 1.00 56.38 156 GLY A C 1
ATOM 1184 O O . GLY A 1 156 ? 9.681 -6.517 -5.450 1.00 56.38 156 GLY A O 1
ATOM 1185 N N . GLY A 1 157 ? 10.392 -8.176 -6.813 1.00 60.75 157 GLY A N 1
ATOM 1186 C CA . GLY A 1 157 ? 10.284 -9.287 -5.861 1.00 60.75 157 GLY A CA 1
ATOM 1187 C C . GLY A 1 157 ? 9.067 -10.192 -6.082 1.00 60.75 157 GLY A C 1
ATOM 1188 O O . GLY A 1 157 ? 7.943 -9.731 -6.266 1.00 60.75 157 GLY A O 1
ATOM 1189 N N . THR A 1 158 ? 9.291 -11.508 -6.060 1.00 64.25 158 THR A N 1
ATOM 1190 C CA . THR A 1 158 ? 8.230 -12.528 -6.141 1.00 64.25 158 THR A CA 1
ATOM 1191 C C . THR A 1 158 ? 7.778 -13.038 -4.779 1.00 64.25 158 THR A C 1
ATOM 1193 O O . THR A 1 158 ? 6.934 -13.913 -4.775 1.00 64.25 158 THR A O 1
ATOM 1196 N N . ASN A 1 159 ? 8.331 -12.535 -3.668 1.00 77.62 159 ASN A N 1
ATOM 1197 C CA . ASN A 1 159 ? 7.975 -12.909 -2.297 1.00 77.62 159 ASN A CA 1
ATOM 1198 C C . ASN A 1 159 ? 8.264 -11.722 -1.362 1.00 77.62 159 ASN A C 1
ATOM 1200 O O . ASN A 1 159 ? 9.385 -11.589 -0.876 1.00 77.62 159 ASN A O 1
ATOM 1204 N N . ILE A 1 160 ? 7.291 -10.842 -1.144 1.00 82.94 160 ILE A N 1
ATOM 1205 C CA . ILE A 1 160 ? 7.425 -9.665 -0.273 1.00 82.94 160 ILE A CA 1
ATOM 1206 C C . ILE A 1 160 ? 6.844 -10.025 1.103 1.00 82.94 160 ILE A C 1
ATOM 1208 O O . ILE A 1 160 ? 5.618 -10.153 1.211 1.00 82.94 160 ILE A O 1
ATOM 1212 N N . PRO A 1 161 ? 7.664 -10.210 2.159 1.00 88.88 161 PRO A N 1
ATOM 1213 C CA . PRO A 1 161 ? 7.153 -10.400 3.512 1.00 88.88 161 PRO A CA 1
ATOM 1214 C C . PRO A 1 161 ? 6.292 -9.209 3.907 1.00 88.88 161 PRO A C 1
ATOM 1216 O O . PRO A 1 161 ? 6.723 -8.064 3.782 1.00 88.88 161 PRO A O 1
ATOM 1219 N N . SER A 1 162 ? 5.072 -9.482 4.343 1.00 88.44 162 SER A N 1
ATOM 1220 C CA . SER A 1 162 ? 4.073 -8.456 4.608 1.00 88.44 162 SER A CA 1
ATOM 1221 C C . SER A 1 162 ? 3.201 -8.850 5.795 1.00 88.44 162 SER A C 1
ATOM 1223 O O . SER A 1 162 ? 3.120 -10.025 6.155 1.00 88.44 162 SER A O 1
ATOM 1225 N N . ARG A 1 163 ? 2.560 -7.873 6.435 1.00 87.62 163 ARG A N 1
ATOM 1226 C CA . ARG A 1 163 ? 1.611 -8.124 7.529 1.00 87.62 163 ARG A CA 1
ATOM 1227 C C . ARG A 1 163 ? 0.737 -6.925 7.834 1.00 87.62 163 ARG A C 1
ATOM 1229 O O . ARG A 1 163 ? 1.155 -5.782 7.656 1.00 87.62 163 ARG A O 1
ATOM 1236 N N . TYR A 1 164 ? -0.425 -7.192 8.417 1.00 87.94 164 TYR A N 1
ATOM 1237 C CA . TYR A 1 164 ? -1.223 -6.148 9.046 1.00 87.94 164 TYR A CA 1
ATOM 1238 C C . TYR A 1 164 ? -0.686 -5.829 10.443 1.00 87.94 164 TYR A C 1
ATOM 1240 O O . TYR A 1 164 ? -0.441 -6.716 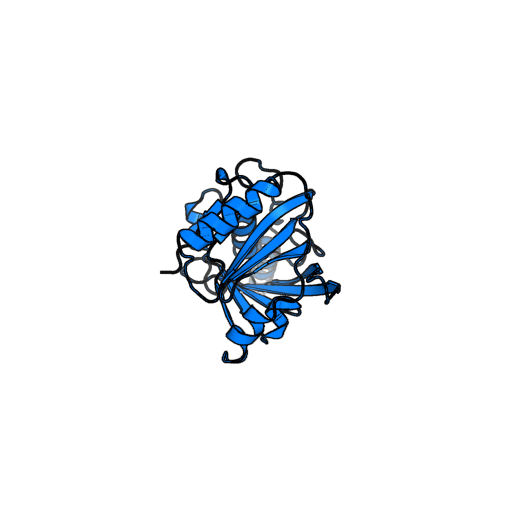11.263 1.00 87.94 164 TYR A O 1
ATOM 1248 N N . VAL A 1 165 ? -0.491 -4.538 10.707 1.00 89.56 165 VAL A N 1
ATOM 1249 C CA . VAL A 1 165 ? 0.127 -4.038 11.953 1.00 89.56 165 VAL A CA 1
ATOM 1250 C C . VAL A 1 165 ? -0.792 -3.096 12.724 1.00 89.56 165 VAL A C 1
ATOM 1252 O O . VAL A 1 165 ? -0.598 -2.864 13.913 1.00 89.56 165 VAL A O 1
ATOM 1255 N N . TRP A 1 166 ? -1.825 -2.577 12.064 1.00 89.12 166 TRP A N 1
ATOM 1256 C CA . TRP A 1 166 ? -2.837 -1.721 12.665 1.00 89.12 166 TRP A CA 1
ATOM 1257 C C . TRP A 1 166 ? -4.142 -1.842 11.880 1.00 89.12 166 TRP A C 1
ATOM 1259 O O . TRP A 1 166 ? -4.121 -2.046 10.666 1.00 89.12 166 TRP A O 1
ATOM 1269 N N . ALA A 1 167 ? -5.273 -1.707 12.563 1.00 87.00 167 ALA A N 1
ATOM 1270 C CA . ALA A 1 167 ? -6.592 -1.721 11.951 1.00 87.00 167 ALA A CA 1
ATOM 1271 C C . ALA A 1 167 ? -7.594 -0.923 12.790 1.00 87.00 167 ALA A C 1
ATOM 1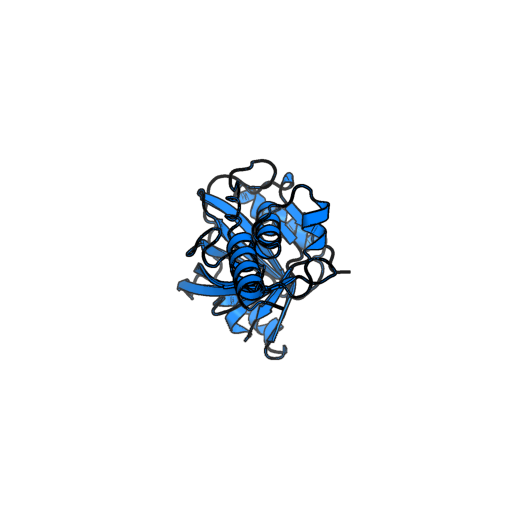273 O O . ALA A 1 167 ? -7.558 -0.969 14.020 1.00 87.00 167 ALA A O 1
ATOM 1274 N N . ASP A 1 168 ? -8.531 -0.266 12.115 1.00 85.31 168 ASP A N 1
ATOM 1275 C CA . ASP A 1 168 ? -9.786 0.212 12.687 1.00 85.31 168 ASP A CA 1
ATOM 1276 C C . ASP A 1 168 ? -10.978 -0.340 11.882 1.00 85.31 168 ASP A C 1
ATOM 1278 O O . ASP A 1 168 ? -10.847 -1.307 11.137 1.00 85.31 168 ASP A O 1
ATOM 1282 N N . ILE A 1 169 ? -12.175 0.221 12.058 1.00 83.12 169 ILE A N 1
ATOM 1283 C CA . ILE A 1 169 ? -13.376 -0.239 11.345 1.00 83.12 169 ILE A CA 1
ATOM 1284 C C . ILE A 1 169 ? -13.363 0.050 9.834 1.00 83.12 169 ILE A C 1
ATOM 1286 O O . ILE A 1 169 ? -14.118 -0.592 9.109 1.00 83.12 169 ILE A O 1
ATOM 1290 N N . LEU A 1 170 ? -12.570 1.007 9.349 1.00 85.25 170 LEU A N 1
ATOM 1291 C CA . LEU A 1 170 ? -12.586 1.493 7.964 1.00 85.25 170 LEU A CA 1
ATOM 1292 C C . LEU A 1 170 ? -11.252 1.310 7.237 1.00 85.25 170 LEU A C 1
ATOM 1294 O O . LEU A 1 170 ? -11.245 1.334 6.006 1.00 85.25 170 LEU A O 1
ATOM 1298 N N . ALA A 1 171 ? -10.150 1.140 7.962 1.00 88.44 171 ALA A N 1
ATOM 1299 C CA . ALA A 1 171 ? -8.810 1.107 7.410 1.00 88.44 171 ALA A CA 1
ATOM 1300 C C . ALA A 1 171 ? -7.895 0.094 8.113 1.00 88.44 171 ALA A C 1
ATOM 1302 O O . ALA A 1 171 ? -8.062 -0.232 9.286 1.00 88.44 171 ALA A O 1
ATOM 1303 N N . ALA A 1 172 ? -6.885 -0.372 7.385 1.00 89.00 172 ALA A N 1
ATOM 1304 C CA . ALA A 1 172 ? -5.822 -1.232 7.883 1.00 89.00 172 ALA A CA 1
ATOM 1305 C C . ALA A 1 172 ? -4.465 -0.741 7.376 1.00 89.00 172 ALA A C 1
ATOM 1307 O O . ALA A 1 172 ? -4.348 -0.327 6.224 1.00 89.00 172 ALA A O 1
ATOM 1308 N N . VAL A 1 173 ? -3.441 -0.799 8.225 1.00 91.69 173 VAL A N 1
ATOM 1309 C CA . VAL A 1 173 ? -2.051 -0.534 7.841 1.00 91.69 173 VAL A CA 1
ATOM 1310 C C . VAL A 1 173 ? -1.391 -1.861 7.516 1.00 91.69 173 VAL A C 1
ATOM 1312 O O . VAL A 1 173 ? -1.317 -2.756 8.364 1.00 91.69 173 VAL A O 1
ATOM 1315 N N . GLU A 1 174 ? -0.890 -1.951 6.296 1.00 90.38 174 GLU A N 1
ATOM 1316 C CA . GLU A 1 174 ? -0.079 -3.052 5.816 1.00 90.38 174 GLU A CA 1
ATOM 1317 C C . GLU A 1 174 ? 1.388 -2.628 5.805 1.00 90.38 174 GLU A C 1
ATOM 1319 O O . GLU A 1 174 ? 1.745 -1.582 5.263 1.00 90.38 174 GLU A O 1
ATOM 1324 N N . TRP A 1 175 ? 2.227 -3.430 6.449 1.00 92.31 175 TRP A N 1
ATOM 1325 C CA . TRP A 1 175 ? 3.677 -3.310 6.417 1.00 92.31 175 TRP A CA 1
ATOM 1326 C C . TRP A 1 175 ? 4.244 -4.289 5.396 1.00 92.31 175 TRP A C 1
ATOM 1328 O O . TRP A 1 175 ? 3.773 -5.424 5.312 1.00 92.31 175 TRP A O 1
ATOM 1338 N N . HIS A 1 176 ? 5.301 -3.879 4.700 1.00 89.31 176 HIS A N 1
ATOM 1339 C CA . HIS A 1 176 ? 6.014 -4.697 3.729 1.00 89.31 176 HIS A CA 1
ATOM 1340 C C . HIS A 1 176 ? 7.527 -4.583 3.900 1.00 89.31 176 HIS A C 1
ATOM 1342 O O . HIS A 1 176 ? 8.051 -3.497 4.154 1.00 89.31 176 HIS A O 1
ATOM 1348 N N . CYS A 1 177 ? 8.229 -5.684 3.641 1.00 87.94 177 CYS A N 1
ATOM 1349 C CA . CYS A 1 177 ? 9.671 -5.709 3.441 1.00 87.94 177 CYS A CA 1
ATOM 1350 C C . CYS A 1 177 ? 9.993 -5.920 1.962 1.00 87.94 177 CYS A C 1
ATOM 1352 O O . CYS A 1 177 ? 9.933 -7.039 1.452 1.00 87.94 177 CYS A O 1
ATOM 1354 N N . PHE A 1 178 ? 10.316 -4.840 1.259 1.00 82.19 178 PHE A N 1
ATOM 1355 C CA . PHE A 1 178 ? 10.654 -4.903 -0.157 1.00 82.19 178 PHE A CA 1
ATOM 1356 C C . PHE A 1 178 ? 12.110 -5.316 -0.389 1.00 82.19 178 PHE A C 1
ATOM 1358 O O . PHE A 1 178 ? 12.945 -5.361 0.521 1.00 82.19 178 PHE A O 1
ATOM 1365 N N . GLU A 1 179 ? 12.405 -5.640 -1.649 1.00 73.19 179 GLU A N 1
ATOM 1366 C CA . GLU A 1 179 ? 13.750 -5.962 -2.117 1.00 73.19 179 GLU A CA 1
ATOM 1367 C C . GLU A 1 179 ? 14.763 -4.881 -1.701 1.00 73.19 179 GLU A C 1
ATOM 1369 O O . GLU A 1 179 ? 14.455 -3.693 -1.666 1.00 73.19 179 GLU A O 1
ATOM 1374 N N . GLY A 1 180 ? 15.977 -5.296 -1.336 1.00 70.69 180 GLY A N 1
ATOM 1375 C CA . GLY A 1 180 ? 16.956 -4.404 -0.702 1.00 70.69 180 GLY A CA 1
ATOM 1376 C C . GLY A 1 180 ? 16.776 -4.261 0.813 1.00 70.69 180 GLY A C 1
ATOM 1377 O O . GLY A 1 180 ? 17.524 -3.516 1.439 1.00 70.69 180 GLY A O 1
ATOM 1378 N N . GLY A 1 181 ? 15.832 -5.003 1.406 1.00 79.00 181 GLY A N 1
ATOM 1379 C CA . GLY A 1 181 ? 15.628 -5.060 2.851 1.00 79.00 181 GLY A CA 1
ATOM 1380 C C . GLY A 1 181 ? 15.006 -3.786 3.395 1.00 79.00 181 GLY A C 1
ATOM 1381 O O . GLY A 1 181 ? 15.358 -3.375 4.494 1.00 79.00 181 GLY A O 1
ATOM 1382 N N . VAL A 1 182 ? 14.114 -3.161 2.628 1.00 85.69 182 VAL A N 1
ATOM 1383 C CA . VAL A 1 182 ? 13.546 -1.851 2.941 1.00 85.69 182 VAL A CA 1
ATOM 1384 C C . VAL A 1 182 ? 12.119 -1.982 3.444 1.00 85.69 182 VAL A C 1
ATOM 1386 O O . VAL A 1 182 ? 11.289 -2.621 2.794 1.00 85.69 182 VAL A O 1
ATOM 1389 N N . GLN A 1 183 ? 11.822 -1.348 4.578 1.00 90.19 183 GLN A N 1
ATOM 1390 C CA . GLN A 1 183 ? 10.452 -1.284 5.074 1.00 90.19 183 GLN A CA 1
ATOM 1391 C C . GLN A 1 183 ? 9.654 -0.160 4.420 1.00 90.19 183 GLN A C 1
ATOM 1393 O O . GLN A 1 183 ? 10.098 0.985 4.326 1.00 90.19 183 GLN A O 1
ATOM 1398 N N . VAL A 1 184 ? 8.436 -0.495 4.013 1.00 90.75 184 VAL A N 1
ATOM 1399 C CA . VAL A 1 184 ? 7.425 0.457 3.551 1.00 90.75 184 VAL A CA 1
ATOM 1400 C C . VAL A 1 184 ? 6.070 0.055 4.122 1.00 90.75 184 VAL A C 1
ATOM 1402 O O . VAL A 1 184 ? 5.895 -1.043 4.652 1.00 90.75 184 VAL A O 1
ATOM 1405 N N . PHE A 1 185 ? 5.099 0.949 4.003 1.00 92.94 185 PHE A N 1
ATOM 1406 C CA . PHE A 1 185 ? 3.726 0.677 4.391 1.00 92.94 185 PHE A CA 1
ATOM 1407 C C . PHE A 1 185 ? 2.748 1.308 3.405 1.00 92.94 185 PHE A C 1
ATOM 1409 O O . PHE A 1 185 ? 3.073 2.272 2.703 1.00 92.94 185 PHE A O 1
ATOM 1416 N N . ASN A 1 186 ? 1.519 0.821 3.437 1.00 93.00 186 ASN A N 1
ATOM 1417 C CA . ASN A 1 186 ? 0.354 1.462 2.847 1.00 93.00 186 ASN A CA 1
ATOM 1418 C C . ASN A 1 186 ? -0.846 1.253 3.759 1.00 93.00 186 ASN A C 1
ATOM 1420 O O . ASN A 1 186 ? -0.938 0.291 4.517 1.00 93.00 186 ASN A O 1
ATOM 1424 N N . VAL A 1 187 ? -1.787 2.178 3.671 1.00 93.00 187 VAL A N 1
ATOM 1425 C CA . VAL A 1 187 ? -3.080 2.069 4.324 1.00 93.00 187 VAL A CA 1
ATOM 1426 C C . VAL A 1 187 ? -4.088 1.627 3.291 1.00 93.00 187 VAL A C 1
ATOM 1428 O O . VAL A 1 187 ? -4.261 2.292 2.277 1.00 93.00 187 VAL A O 1
ATOM 1431 N N . ILE A 1 188 ? -4.765 0.522 3.563 1.00 90.25 188 ILE A N 1
ATOM 1432 C CA . ILE A 1 188 ? -5.943 0.082 2.827 1.00 90.25 188 ILE A CA 1
ATOM 1433 C C . ILE A 1 188 ? -7.165 0.682 3.514 1.00 90.25 188 ILE A C 1
ATOM 1435 O O . ILE A 1 188 ? -7.310 0.522 4.721 1.00 90.25 188 ILE A O 1
ATOM 1439 N N . SER A 1 189 ? -8.040 1.364 2.773 1.00 90.38 189 SER A N 1
ATOM 1440 C CA . SER A 1 189 ? -9.219 2.032 3.338 1.00 90.38 189 SER A CA 1
ATOM 1441 C C . SER A 1 189 ? -10.478 1.838 2.501 1.00 90.38 189 SER A C 1
ATOM 1443 O O . SER A 1 189 ? -10.443 1.860 1.270 1.00 90.38 189 SER A O 1
ATOM 1445 N N . LEU A 1 190 ? -11.619 1.726 3.179 1.00 87.62 190 LEU A N 1
ATOM 1446 C CA . LEU A 1 190 ? -12.948 1.778 2.568 1.00 87.62 190 LEU A CA 1
ATOM 1447 C C . LEU A 1 190 ? -13.342 3.191 2.123 1.00 87.62 190 LEU A C 1
ATOM 1449 O O . LEU A 1 190 ? -14.239 3.346 1.296 1.00 87.62 190 LEU A O 1
ATOM 1453 N N . THR A 1 191 ? -12.674 4.219 2.647 1.00 90.31 191 THR A N 1
ATOM 1454 C CA . THR A 1 191 ? -12.911 5.624 2.304 1.00 90.31 191 THR A CA 1
ATOM 1455 C C . THR A 1 191 ? -11.774 6.197 1.452 1.00 90.31 191 THR A C 1
ATOM 1457 O O . THR A 1 191 ? -10.612 5.828 1.644 1.00 90.31 191 THR A O 1
ATOM 1460 N N . PRO A 1 192 ? -12.075 7.144 0.542 1.00 92.19 192 PRO A N 1
ATOM 1461 C CA . PRO A 1 192 ? -11.076 7.774 -0.326 1.00 92.19 192 PRO A CA 1
ATOM 1462 C C . PRO A 1 192 ? -10.067 8.648 0.428 1.00 92.19 192 PRO A C 1
ATOM 1464 O O . PRO A 1 192 ? -8.991 8.921 -0.087 1.00 92.19 192 PRO A O 1
ATOM 1467 N N . ALA A 1 193 ? -10.392 9.082 1.644 1.00 93.56 193 ALA A N 1
ATOM 1468 C CA . ALA A 1 193 ? -9.514 9.878 2.487 1.00 93.56 193 ALA A CA 1
ATOM 1469 C C . ALA A 1 193 ? -9.567 9.381 3.934 1.00 93.56 193 ALA A C 1
ATOM 1471 O O . ALA A 1 193 ? -10.590 8.856 4.388 1.00 93.56 193 ALA A O 1
ATOM 1472 N N . LEU A 1 194 ? -8.459 9.573 4.649 1.00 92.25 194 LEU A N 1
ATOM 1473 C CA . LEU A 1 194 ? -8.373 9.375 6.092 1.00 92.25 194 LEU A CA 1
ATOM 1474 C C . LEU A 1 194 ? -8.619 10.704 6.803 1.00 92.25 194 LEU A C 1
ATOM 1476 O O . LEU A 1 194 ? -8.241 11.769 6.312 1.00 92.25 194 LEU A O 1
ATOM 1480 N N . THR A 1 195 ? -9.221 10.644 7.985 1.00 93.31 195 THR A N 1
ATOM 1481 C CA . THR A 1 195 ? -9.344 11.827 8.844 1.00 93.31 195 THR A CA 1
ATOM 1482 C C . THR A 1 195 ? -7.969 12.259 9.376 1.00 93.31 195 THR A C 1
ATOM 1484 O O . THR A 1 195 ? -7.076 11.417 9.525 1.00 93.31 195 THR A O 1
ATOM 1487 N N . PRO A 1 196 ? -7.774 13.542 9.738 1.00 93.31 196 PRO A N 1
ATOM 1488 C CA . PRO A 1 196 ? -6.540 13.991 10.386 1.00 93.31 196 PRO A CA 1
ATOM 1489 C C . PRO A 1 196 ? -6.199 13.187 11.648 1.00 93.31 196 PRO A C 1
ATOM 1491 O O . PRO A 1 196 ? -5.031 12.920 11.922 1.00 93.31 196 PRO A O 1
ATOM 1494 N N . GLN A 1 197 ? -7.219 12.760 12.395 1.00 92.38 197 GLN A N 1
ATOM 1495 C CA . GLN A 1 197 ? -7.070 11.916 13.576 1.00 92.38 197 GLN A CA 1
ATOM 1496 C C . GLN A 1 197 ? -6.518 10.536 13.207 1.00 92.38 197 GLN A C 1
ATOM 1498 O O . GLN A 1 197 ? -5.548 10.105 13.820 1.00 92.38 197 GLN A O 1
ATOM 1503 N N . GLN A 1 198 ? -7.064 9.878 12.176 1.00 92.12 198 GLN A N 1
ATOM 1504 C CA . GLN A 1 198 ? -6.542 8.593 11.691 1.00 92.12 198 GLN A CA 1
ATOM 1505 C C . GLN A 1 198 ? -5.092 8.715 11.213 1.00 92.12 198 GLN A C 1
ATOM 1507 O O . GLN A 1 198 ? -4.253 7.911 11.612 1.00 92.12 198 GLN A O 1
ATOM 1512 N N . ILE A 1 199 ? -4.772 9.743 10.417 1.00 94.50 199 ILE A N 1
ATOM 1513 C CA . ILE A 1 199 ? -3.400 9.987 9.939 1.00 94.50 199 ILE A CA 1
ATOM 1514 C C . ILE A 1 199 ? -2.448 10.195 11.117 1.00 94.50 199 ILE A C 1
ATOM 1516 O O . ILE A 1 199 ? -1.369 9.605 11.141 1.00 94.50 199 ILE A O 1
ATOM 1520 N N . SER A 1 200 ? -2.847 10.997 12.107 1.00 93.56 200 SER A N 1
ATOM 1521 C CA . SER A 1 200 ? -2.051 11.252 13.309 1.00 93.56 200 SER A CA 1
ATOM 1522 C C . SER A 1 200 ? -1.814 9.973 14.119 1.00 93.56 200 SER A C 1
ATOM 1524 O O . SER A 1 200 ? -0.675 9.669 14.470 1.00 93.56 200 SER A O 1
ATOM 1526 N N . SER A 1 201 ? -2.857 9.167 14.349 1.00 92.12 201 SER A N 1
ATOM 1527 C CA . SER A 1 201 ? -2.741 7.890 15.062 1.00 92.12 201 SER A CA 1
ATOM 1528 C C . SER A 1 201 ? -1.840 6.890 14.337 1.00 92.12 201 SER A C 1
ATOM 1530 O O . SER A 1 201 ? -0.975 6.287 14.970 1.00 92.12 201 SER A O 1
ATOM 1532 N N . ILE A 1 202 ? -1.997 6.745 13.017 1.00 94.25 202 ILE A N 1
ATOM 1533 C CA . ILE A 1 202 ? -1.165 5.857 12.193 1.00 94.25 202 ILE A CA 1
ATOM 1534 C C . ILE A 1 202 ? 0.286 6.347 12.187 1.00 94.25 202 ILE A C 1
ATOM 1536 O O . ILE A 1 202 ? 1.199 5.558 12.403 1.00 94.25 202 ILE A O 1
ATOM 1540 N N . THR A 1 203 ? 0.509 7.650 12.011 1.00 94.50 203 THR A N 1
ATOM 1541 C CA . THR A 1 203 ? 1.849 8.257 12.013 1.00 94.50 203 THR A CA 1
ATOM 1542 C C . THR A 1 203 ? 2.560 8.055 13.348 1.00 94.50 203 THR A C 1
ATOM 1544 O O . THR A 1 203 ? 3.714 7.635 13.370 1.00 94.50 203 THR A O 1
ATOM 1547 N N . GLY A 1 204 ? 1.870 8.305 14.465 1.00 92.81 204 GLY A N 1
ATOM 1548 C CA . GLY A 1 204 ? 2.420 8.090 15.803 1.00 92.81 204 GLY A CA 1
ATOM 1549 C C . GLY A 1 204 ? 2.759 6.622 16.068 1.00 92.81 204 GLY A C 1
ATOM 1550 O O . GLY A 1 204 ? 3.828 6.326 16.597 1.00 92.81 204 GLY A O 1
ATOM 1551 N N . PHE A 1 205 ? 1.885 5.703 15.646 1.00 92.06 205 PHE A N 1
ATOM 1552 C CA . PHE A 1 205 ? 2.130 4.263 15.722 1.00 92.06 205 PHE A CA 1
ATOM 1553 C C . PHE A 1 205 ? 3.364 3.846 14.904 1.00 92.06 205 PHE A C 1
ATOM 1555 O O . PHE A 1 205 ? 4.251 3.173 15.425 1.00 92.06 205 PHE A O 1
ATOM 1562 N N . LEU A 1 206 ? 3.448 4.281 13.643 1.00 93.00 206 LEU A N 1
ATOM 1563 C CA . LEU A 1 206 ? 4.535 3.938 12.724 1.00 93.00 206 LEU A CA 1
ATOM 1564 C C . LEU A 1 206 ? 5.889 4.516 13.163 1.00 93.00 206 LEU A C 1
ATOM 1566 O O . LEU A 1 206 ? 6.916 3.859 12.989 1.00 93.00 206 LEU A O 1
ATOM 1570 N N . GLY A 1 207 ? 5.902 5.693 13.798 1.00 91.25 207 GLY A N 1
ATOM 1571 C CA . GLY A 1 207 ? 7.119 6.284 14.362 1.00 91.25 207 GLY A CA 1
ATOM 1572 C C . GLY A 1 207 ? 7.814 5.380 15.388 1.00 91.25 207 GLY A C 1
AT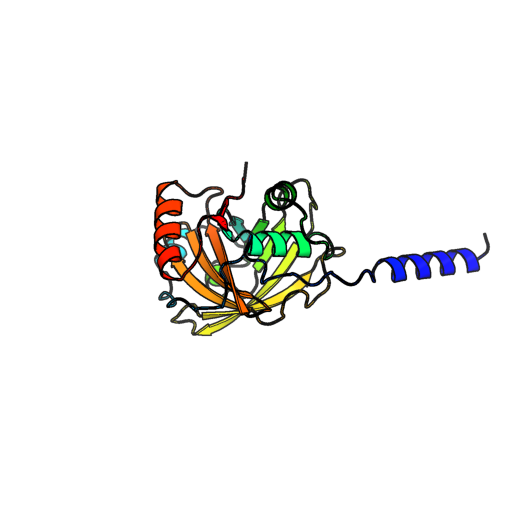OM 1573 O O . GLY A 1 207 ? 9.042 5.359 15.453 1.00 91.25 207 GLY A O 1
ATOM 1574 N N . GLY A 1 208 ? 7.055 4.556 16.122 1.00 88.06 208 GLY A N 1
ATOM 1575 C CA . GLY A 1 208 ? 7.604 3.548 17.038 1.00 88.06 208 GLY A CA 1
ATOM 1576 C C . GLY A 1 208 ? 8.398 2.429 16.350 1.00 88.06 208 GLY A C 1
ATOM 1577 O O . GLY A 1 208 ? 9.193 1.759 17.005 1.00 88.06 208 GLY A O 1
ATOM 1578 N N . TYR A 1 209 ? 8.229 2.259 15.036 1.00 90.06 209 TYR A N 1
ATOM 1579 C CA . TYR A 1 209 ? 8.914 1.258 14.208 1.00 90.06 209 TYR A CA 1
ATOM 1580 C C . TYR A 1 209 ? 9.932 1.882 13.237 1.00 90.06 209 TYR A C 1
ATOM 1582 O O . TYR A 1 209 ? 10.406 1.225 12.311 1.00 90.06 209 TYR A O 1
ATOM 1590 N N . GLY A 1 210 ? 10.290 3.153 13.447 1.00 89.25 210 GLY A N 1
ATOM 1591 C CA . GLY A 1 210 ? 11.334 3.837 12.678 1.00 89.25 210 GLY A CA 1
ATOM 1592 C C . GLY A 1 210 ? 10.875 4.453 11.356 1.00 89.25 210 GLY A C 1
ATOM 1593 O O . GLY A 1 210 ? 11.711 4.971 10.619 1.00 89.25 210 GLY A O 1
ATOM 1594 N N . PHE A 1 211 ? 9.571 4.448 11.067 1.00 92.25 211 PHE A N 1
ATOM 1595 C CA . PHE A 1 211 ? 9.016 5.146 9.910 1.00 92.25 211 PHE A CA 1
ATOM 1596 C C . PHE A 1 211 ? 9.087 6.666 10.093 1.00 92.25 211 PHE A C 1
ATOM 1598 O O . PHE A 1 211 ? 8.756 7.190 11.160 1.00 92.25 211 PHE A O 1
ATOM 1605 N N . GLN A 1 212 ? 9.488 7.388 9.049 1.00 91.69 212 GLN A N 1
ATOM 1606 C CA . GLN A 1 212 ? 9.721 8.824 9.107 1.00 91.69 212 GLN A CA 1
ATOM 1607 C C . GLN A 1 212 ? 8.606 9.592 8.389 1.00 91.69 212 GLN A C 1
ATOM 1609 O O . GLN A 1 212 ? 8.402 9.391 7.191 1.00 91.69 212 GLN A O 1
ATOM 1614 N N . PRO A 1 213 ? 7.947 10.565 9.051 1.00 92.75 213 PRO A N 1
ATOM 1615 C CA . PRO A 1 213 ? 6.852 11.327 8.447 1.00 92.75 213 PRO A CA 1
ATOM 1616 C C . PRO A 1 213 ? 7.193 12.026 7.127 1.00 92.75 213 PRO A C 1
ATOM 1618 O O . PRO A 1 213 ? 6.310 12.225 6.299 1.00 92.75 213 PRO A O 1
ATOM 1621 N N . LYS A 1 214 ? 8.468 12.372 6.901 1.00 91.94 214 LYS A N 1
ATOM 1622 C CA . LYS A 1 214 ? 8.930 12.967 5.636 1.00 91.94 214 LYS A CA 1
ATOM 1623 C C . LYS A 1 214 ? 8.706 12.056 4.417 1.00 91.94 214 LYS A C 1
ATOM 1625 O O . LYS A 1 214 ? 8.574 12.560 3.310 1.00 91.94 214 LYS A O 1
ATOM 1630 N N . ASN A 1 215 ? 8.646 10.741 4.631 1.00 92.50 215 ASN A N 1
ATOM 1631 C CA . ASN A 1 215 ? 8.481 9.736 3.586 1.00 92.50 215 ASN A CA 1
ATOM 1632 C C . ASN A 1 215 ? 7.006 9.386 3.358 1.00 92.50 215 ASN A C 1
ATOM 1634 O O . ASN A 1 215 ? 6.699 8.523 2.538 1.00 92.50 215 ASN A O 1
ATOM 1638 N N . PHE A 1 216 ? 6.081 10.015 4.088 1.00 94.44 216 PHE A N 1
ATOM 1639 C CA . PHE A 1 216 ? 4.663 9.693 4.008 1.00 94.44 216 PHE A CA 1
ATOM 1640 C C . PHE A 1 216 ? 3.991 10.513 2.915 1.00 94.44 216 PHE A C 1
ATOM 1642 O O . PHE A 1 216 ? 4.277 11.693 2.720 1.00 94.44 216 PHE A O 1
ATOM 1649 N N . MET A 1 217 ? 3.056 9.884 2.219 1.00 93.88 217 MET A N 1
ATOM 1650 C CA . MET A 1 217 ? 2.307 10.487 1.131 1.00 93.88 217 MET A CA 1
ATOM 1651 C C . MET A 1 217 ? 0.822 10.170 1.277 1.00 93.88 217 MET A C 1
ATOM 1653 O O . MET A 1 217 ? 0.430 9.035 1.557 1.00 93.88 217 MET A O 1
ATOM 1657 N N . THR A 1 218 ? -0.001 11.191 1.047 1.00 94.88 218 THR A N 1
ATOM 1658 C CA . THR A 1 218 ? -1.458 11.076 0.958 1.00 94.88 218 THR A CA 1
ATOM 1659 C C . THR A 1 218 ? -1.870 11.126 -0.505 1.00 94.88 218 THR A C 1
ATOM 1661 O O . THR A 1 218 ? -1.457 12.024 -1.238 1.00 94.88 218 THR A O 1
ATOM 1664 N N . MET A 1 219 ? -2.696 10.175 -0.925 1.00 92.94 219 MET A N 1
ATOM 1665 C CA . MET A 1 219 ? -3.193 10.085 -2.293 1.00 92.94 219 MET A CA 1
ATOM 1666 C C . MET A 1 219 ? -4.529 10.826 -2.449 1.00 92.94 219 MET A C 1
ATOM 1668 O O . MET A 1 219 ? -5.458 10.563 -1.682 1.00 92.94 219 MET A O 1
ATOM 1672 N N . PRO A 1 220 ? -4.662 11.725 -3.442 1.00 90.00 220 PRO A N 1
ATOM 1673 C CA . PRO A 1 220 ? -5.878 12.501 -3.648 1.00 90.00 220 PRO A CA 1
ATOM 1674 C C . PRO A 1 220 ? -6.887 11.708 -4.485 1.00 90.00 220 PRO A C 1
ATOM 1676 O O . PRO A 1 220 ? -6.770 11.629 -5.710 1.00 90.00 220 PRO A O 1
ATOM 1679 N N . TYR A 1 221 ? -7.897 11.121 -3.849 1.00 87.00 221 TYR A N 1
ATOM 1680 C CA . TYR A 1 221 ? -9.018 10.463 -4.532 1.00 87.00 221 TYR A CA 1
ATOM 1681 C C . TYR A 1 221 ? -10.227 11.401 -4.614 1.00 87.00 221 TYR A C 1
ATOM 1683 O O . TYR A 1 221 ? -11.263 11.129 -4.013 1.00 87.00 221 TYR A O 1
ATOM 1691 N N . ASP A 1 222 ? -10.059 12.506 -5.338 1.00 71.75 222 ASP A N 1
ATOM 1692 C CA . ASP A 1 222 ? -11.155 13.405 -5.729 1.00 71.75 222 ASP A CA 1
ATOM 1693 C C . ASP A 1 222 ? -12.061 12.769 -6.800 1.00 71.75 222 ASP A C 1
ATOM 1695 O O . ASP A 1 222 ? -11.536 12.001 -7.654 1.00 71.75 222 ASP A O 1
#

Sequence (222 aa):
MKPQTLLAGFVFILLSSMTSAQSLAWNDPDISDGACQPPPTIAFPTQIINTLKGLPQGFRVYLPFGNSAYFRWVYQKVNGGTPATDSAQLLATKPRVTFPSLFAIFSLAEGMVDVYGPFPTGKWYKVQAIPINVTATDLIVNIVAPSPGAAPFGFGGTNIPSRYVWADILAAVEWHCFEGGVQVFNVISLTPALTPQQISSITGFLGGYGFQPKNFMTMPYD

Secondary structure (DSSP, 8-state):
--HHHHHHHHHHHHHHTT-PPPPP-TT-TTT---B--PPPPPP--HHHHHHHTTSPTT-EEEEEEEEHHHHHHHHHHHTTTPPPSSHHHHHHT-EEEE-SSTTHHHH-SSEEEEE-SSSSTT-EEEEEEEEEETTTTEEEEEEEEEPTTSPPTTTT-S-EEEEEEEE-SSEEEEEEEETTTEEEEEEEESSSS--HHHHHHHHHHHHTTT--GGGEEE----